Protein 6AUF (pdb70)

Solvent-accessible surface area: 11649 Å² total; per-residue (Å²): 195,83,42,6,13,98,40,7,177,75,36,81,38,177,126,0,34,47,71,85,6,35,26,22,93,4,27,17,41,0,49,0,0,2,4,0,2,0,0,1,1,2,0,14,28,149,77,6,12,0,6,0,0,1,1,11,55,97,0,5,82,42,2,33,37,7,8,141,141,44,71,47,72,4,56,56,8,112,40,0,0,7,1,2,1,6,30,11,1,0,0,1,2,11,89,2,45,144,54,11,60,4,97,1,0,3,2,54,42,2,69,118,3,2,52,59,2,148,12,27,105,98,3,1,12,34,79,110,41,105,37,21,59,72,15,133,4,49,88,74,0,91,49,46,34,43,1,81,23,49,220,14,50,0,40,0,81,19,0,0,1,10,0,17,1,0,3,0,2,10,6,106,2,43,53,170,80,180,53,54,82,49,0,0,0,0,0,10,2,66,2,65,21,16,149,130,28,73,1,55,90,79,100,121,12,30,60,75,0,130,43,0,20,56,58,0,35,137,13,65,10,34,0,7,1,0,0,44,2,55,55,10,72,1,19,38,22,36,30,74,148,22,100,37,56,71,67,122,13,2,31,58,31,6,142,63,13,19,50,110,1,58,129,43,34,64,107,4,65,71,116,86,150

Foldseek 3Di:
DQFQDVQLPPPQDPNWQQAATAKFDQFAQWIFQGTSHFTKIWGDDPLAIEIEWCAAQVNLVRSCVNQVVVVHHLLRHAEYEYQAQARRTHQNVPVNCVSHVHAYEFEPQHQVCQQVQQADPQFQAPPVGHGHDHDHHPHYDHAQDWDDRPPWTKTKHQQDQRGRRGIKIWGWHAHPVRDIAIEIAHEDRAHDHDPPGDVVVPVVSVVSNVVNLVVQQPGRHQAYAYRGRVLQPNRCCSVVNDPRGDRRRSNVSSVVNVVNVVVRNVVVVVVPD

Radius of gyration: 17.63 Å; Cα contacts (8 Å, |Δi|>4): 648; chains: 1; bounding box: 37×54×48 Å

Sequence (273 aa):
PTTLATACKGLDGREGWSHPAPPAHIYGNTWYVGTCGIASILVTSDDGHVLIDSGPADAAPLVLANIRKLGFDPADVRWILTSHEHHDHAGSIAEELQKATGAQIAAVASARQVLESGKPSADDPQSGLIEGFPPVHVARVLVDGDSVTLGRLALTVRETPAHSPGSASWTWQACDEAFTCRMIAYADSATTISADDYRFSDHPDRIARIRTGLSRIAQLPCDILVTPHPSASNLFDRLSGKAPLVNAQACAAYSQAAGSYFAKRLAEEAGEAA

B-factor: mean 73.11, std 19.94, range [34.42, 177.44]

Secondary structure (DSSP, 8-state):
---HHHHTTT-SSHHHHTS----EEEETTEEE-S-SSS--EEE--TT-EEEE---STT-HHHHHHHHHTTT--GGGEEEEE-S-SSHHHHTTHHHHHHTTT-EEEEEHHHHHHHHHSSPPTT-TTTTTS--------SEEE-TT-EEEETTEEEEEEE-TTSSTT-EEEEEEEE-TT--EEEEEE---------TT--GGG-HHHHHHHHHHHHHHHHS--SEEE-SSGGGGTHHHHHTTSS-S--TTHHHHHHHHHHHHHHHHHHHHHTT--

Structure (mmCIF, N/CA/C/O backbone):
data_6AUF
#
_entry.id   6AUF
#
_cell.length_a   67.961
_cell.length_b   67.961
_cell.length_c   216.670
_cell.angle_alpha   90.00
_cell.angle_beta   90.00
_cell.angle_gamma   90.00
#
_symmetry.space_group_name_H-M   'P 41 21 2'
#
loop_
_entity.id
_entity.type
_entity.pdbx_description
1 polymer 'Beta-lactamase-like protein'
2 non-polymer 'ZINC ION'
3 non-polymer 'CITRIC ACID'
4 water water
#
loop_
_atom_site.group_PDB
_atom_site.id
_atom_site.type_symbol
_atom_site.label_atom_id
_atom_site.label_alt_id
_atom_site.label_comp_id
_atom_site.label_asym_id
_atom_site.label_entity_id
_atom_site.label_seq_id
_atom_site.pdbx_PDB_ins_code
_atom_site.Cartn_x
_atom_site.Cartn_y
_atom_site.Cartn_z
_atom_site.occupancy
_atom_site.B_iso_or_equiv
_atom_site.auth_seq_id
_atom_site.auth_comp_id
_atom_site.auth_asym_id
_atom_site.auth_atom_id
_atom_site.pdbx_PDB_model_num
ATOM 1 N N . PRO A 1 24 ? 19.472 17.012 45.943 1.00 166.97 33 PRO B N 1
ATOM 2 C CA . PRO A 1 24 ? 18.418 18.029 46.001 1.00 167.48 33 PRO B CA 1
ATOM 3 C C . PRO A 1 24 ? 18.943 19.420 45.655 1.00 162.16 33 PRO B C 1
ATOM 4 O O . PRO A 1 24 ? 18.817 20.341 46.461 1.00 172.12 33 PRO B O 1
ATOM 8 N N . THR A 1 25 ? 19.519 19.570 44.470 1.00 145.41 34 THR B N 1
ATOM 9 C CA . THR A 1 25 ? 20.213 20.801 44.112 1.00 137.15 34 THR B CA 1
ATOM 10 C C . THR A 1 25 ? 19.673 21.469 42.856 1.00 126.26 34 THR B C 1
ATOM 11 O O . THR A 1 25 ? 19.632 22.700 42.797 1.00 134.86 34 THR B O 1
ATOM 15 N N . THR A 1 26 ? 19.274 20.698 41.844 1.00 100.63 35 THR B N 1
ATOM 16 C CA . THR A 1 26 ? 18.619 21.228 40.649 1.00 102.82 35 THR B CA 1
ATOM 17 C C . THR A 1 26 ? 19.587 21.922 39.698 1.00 101.39 35 THR B C 1
ATOM 18 O O . THR A 1 26 ? 20.397 22.763 40.103 1.00 100.94 35 THR B O 1
ATOM 22 N N . LEU A 1 27 ? 19.506 21.568 38.419 1.00 102.17 36 LEU B N 1
ATOM 23 C CA . LEU A 1 27 ? 20.223 22.327 37.405 1.00 97.52 36 LEU B CA 1
ATOM 24 C C . LEU A 1 27 ? 19.687 23.750 37.320 1.00 91.50 36 LEU B C 1
ATOM 25 O O . LEU A 1 27 ? 20.462 24.709 37.249 1.00 87.05 36 LEU B O 1
ATOM 30 N N . ALA A 1 28 ? 18.361 23.902 37.366 1.00 87.50 37 ALA B N 1
ATOM 31 C CA . ALA A 1 28 ? 17.729 25.201 37.168 1.00 88.25 37 ALA B CA 1
ATOM 32 C C . ALA A 1 28 ? 18.242 26.233 38.164 1.00 99.20 37 ALA B C 1
ATOM 33 O O . ALA A 1 28 ? 18.822 27.254 37.779 1.00 102.41 37 ALA B O 1
ATOM 35 N N . THR A 1 29 ? 18.016 26.003 39.458 1.00 100.39 38 THR B N 1
ATOM 36 C CA . THR A 1 29 ? 18.499 26.968 40.435 1.00 97.83 38 THR B CA 1
ATOM 37 C C . THR A 1 29 ? 20.024 26.986 40.494 1.00 90.76 38 THR B C 1
ATOM 38 O O . THR A 1 29 ? 20.621 28.056 40.650 1.00 90.70 38 THR B O 1
ATOM 42 N N . ALA A 1 30 ? 20.679 25.839 40.331 1.00 89.69 39 ALA B N 1
ATOM 43 C CA . ALA A 1 30 ? 22.136 25.852 40.372 1.00 89.00 39 ALA B CA 1
ATOM 44 C C . ALA A 1 30 ? 22.747 26.755 39.296 1.00 96.28 39 ALA B C 1
ATOM 45 O O . ALA A 1 30 ? 23.879 27.226 39.462 1.00 96.36 39 ALA B O 1
ATOM 47 N N . CYS A 1 31 ? 22.025 27.031 38.207 1.00 86.33 40 CYS B N 1
ATOM 48 C CA . CYS A 1 31 ? 22.555 27.837 37.107 1.00 97.06 40 CYS B CA 1
ATOM 49 C C . CYS A 1 31 ? 21.755 29.117 36.866 1.00 101.13 40 CYS B C 1
ATOM 50 O O . CYS A 1 31 ? 21.836 29.686 35.771 1.00 85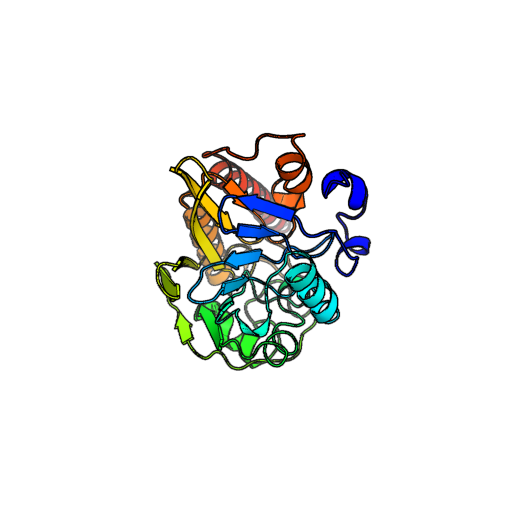.62 40 CYS B O 1
ATOM 53 N N . LYS A 1 32 ? 20.981 29.581 37.851 1.00 100.46 41 LYS B N 1
ATOM 54 C CA . LYS A 1 32 ? 20.154 30.765 37.646 1.00 97.04 41 LYS B CA 1
ATOM 55 C C . LYS A 1 32 ? 21.013 31.926 37.168 1.00 93.31 41 LYS B C 1
ATOM 56 O O . LYS A 1 32 ? 22.085 32.187 37.724 1.00 89.61 41 LYS B O 1
ATOM 62 N N . GLY A 1 33 ? 20.548 32.609 36.120 1.00 89.47 42 GLY B N 1
ATOM 63 C CA . GLY A 1 33 ? 21.210 33.786 35.594 1.00 90.05 42 GLY B CA 1
ATOM 64 C C . GLY A 1 33 ? 22.457 33.540 34.769 1.00 93.65 42 GLY B C 1
ATOM 65 O O . GLY A 1 33 ? 23.074 34.512 34.309 1.00 89.41 42 GLY B O 1
ATOM 66 N N . LEU A 1 34 ? 22.844 32.282 34.551 1.00 86.85 43 LEU B N 1
ATOM 67 C CA . LEU A 1 34 ? 24.079 31.944 33.858 1.00 85.76 43 LEU B CA 1
ATOM 68 C C . LEU A 1 34 ? 23.816 31.395 32.452 1.00 93.17 43 LEU B C 1
ATOM 69 O O . LEU A 1 34 ? 24.549 30.528 31.962 1.00 90.90 43 LEU B O 1
ATOM 74 N N . ASP A 1 35 ? 22.768 31.899 31.788 1.00 95.19 44 ASP B N 1
ATOM 75 C CA . ASP A 1 35 ? 22.459 31.453 30.430 1.00 88.88 44 ASP B CA 1
ATOM 76 C C . ASP A 1 35 ? 23.436 32.017 29.416 1.00 85.95 44 ASP B C 1
ATOM 77 O O . ASP A 1 35 ? 23.643 31.417 28.357 1.00 85.41 44 ASP B O 1
ATOM 82 N N . GLY A 1 36 ? 24.012 33.179 29.706 1.00 93.54 45 GLY B N 1
ATOM 83 C CA . GLY A 1 36 ? 24.890 33.858 28.774 1.00 92.53 45 GLY B CA 1
ATOM 84 C C . GLY A 1 36 ? 26.317 33.371 28.866 1.00 92.16 45 GLY B C 1
ATOM 85 O O . GLY A 1 36 ? 26.593 32.231 29.258 1.00 87.65 45 GLY B O 1
ATOM 86 N N . ARG A 1 37 ? 27.244 34.260 28.515 1.00 72.70 46 ARG B N 1
ATOM 87 C CA . ARG A 1 37 ? 28.649 33.882 28.467 1.00 80.20 46 ARG B CA 1
ATOM 88 C C . ARG A 1 37 ? 29.153 33.427 29.830 1.00 83.67 46 ARG B C 1
ATOM 89 O O . ARG A 1 37 ? 29.945 32.478 29.913 1.00 75.28 46 ARG B O 1
ATOM 97 N N . GLU A 1 38 ? 28.713 34.096 30.912 1.00 86.81 47 GLU B N 1
ATOM 98 C CA . GLU A 1 38 ? 29.225 33.777 32.246 1.00 78.34 47 GLU B CA 1
ATOM 99 C C . GLU A 1 38 ? 29.132 32.288 32.531 1.00 76.90 47 GLU B C 1
ATOM 100 O O . GLU A 1 38 ? 29.963 31.741 33.261 1.00 89.54 47 GLU B O 1
ATOM 106 N N . GLY A 1 39 ? 28.148 31.614 31.945 1.00 70.34 48 GLY B N 1
ATOM 107 C CA . GLY A 1 39 ? 27.902 30.220 32.239 1.00 70.66 48 GLY B CA 1
ATOM 108 C C . GLY A 1 39 ? 28.677 29.208 31.423 1.00 75.54 48 GLY B C 1
ATOM 109 O O . GLY A 1 39 ? 28.810 28.059 31.859 1.00 74.52 48 GLY B O 1
ATOM 110 N N . TRP A 1 40 ? 29.196 29.607 30.254 1.00 75.53 49 TRP B N 1
ATOM 111 C CA . TRP A 1 40 ? 29.703 28.624 29.294 1.00 73.13 49 TRP B CA 1
ATOM 112 C C . TRP A 1 40 ? 30.765 27.728 29.911 1.00 78.61 49 TRP B C 1
ATOM 113 O O . TRP A 1 40 ? 30.728 26.506 29.738 1.00 83.68 49 TRP B O 1
ATOM 124 N N . SER A 1 41 ? 31.731 28.311 30.624 1.00 73.14 50 SER B N 1
ATOM 125 C CA . SER A 1 41 ? 32.762 27.526 31.290 1.00 74.87 50 SER B CA 1
ATOM 126 C C . SER A 1 41 ? 32.492 27.382 32.781 1.00 85.43 50 SER B C 1
ATOM 127 O O . SER A 1 41 ? 33.405 27.060 33.554 1.00 83.42 50 SER B O 1
ATOM 130 N N . HIS A 1 42 ? 31.260 27.610 33.191 1.00 88.62 51 HIS B N 1
ATOM 131 C CA . HIS A 1 42 ? 30.872 27.633 34.589 1.00 81.59 51 HIS B CA 1
ATOM 132 C C . HIS A 1 42 ? 30.290 26.289 34.988 1.00 84.78 51 HIS B C 1
ATOM 133 O O . HIS A 1 42 ? 29.368 25.796 34.320 1.00 90.43 51 HIS B O 1
ATOM 140 N N . PRO A 1 43 ? 30.791 25.666 36.049 1.00 85.08 52 PRO B N 1
ATOM 141 C CA . PRO A 1 43 ? 30.406 24.280 36.332 1.00 83.46 52 PRO B CA 1
ATOM 142 C C . PRO A 1 43 ? 28.965 24.176 36.800 1.00 82.96 52 PRO B C 1
ATOM 143 O O . PRO A 1 43 ? 28.477 25.001 37.570 1.00 100.77 52 PRO B O 1
ATOM 147 N N . ALA A 1 44 ? 28.287 23.151 36.314 1.00 83.56 53 ALA B N 1
ATOM 148 C CA . ALA A 1 44 ? 26.924 22.794 36.644 1.00 81.37 53 ALA B CA 1
ATOM 149 C C . ALA A 1 44 ? 26.895 21.365 37.167 1.00 84.13 53 ALA B C 1
ATOM 150 O O . ALA A 1 44 ? 27.708 20.532 36.755 1.00 88.47 53 ALA B O 1
ATOM 152 N N . PRO A 1 45 ? 25.987 21.047 38.077 1.00 83.21 54 PRO B N 1
ATOM 153 C CA . PRO A 1 45 ? 25.887 19.677 38.544 1.00 83.41 54 PRO B CA 1
ATOM 154 C C . PRO A 1 45 ? 25.373 18.805 37.418 1.00 81.18 54 PRO B C 1
ATOM 155 O O . PRO A 1 45 ? 24.499 19.240 36.653 1.00 75.01 54 PRO B O 1
ATOM 159 N N . PRO A 1 46 ? 25.892 17.589 37.267 1.00 84.89 55 PRO B N 1
ATOM 160 C CA . PRO A 1 46 ? 25.343 16.690 36.248 1.00 82.17 55 PRO B CA 1
ATOM 161 C C . PRO A 1 46 ? 23.875 16.424 36.541 1.00 79.87 55 PRO B C 1
ATOM 162 O O . PRO A 1 46 ? 23.389 16.627 37.655 1.00 85.28 55 PRO B O 1
ATOM 166 N N . ALA A 1 47 ? 23.153 15.985 35.520 1.00 78.71 56 ALA B N 1
ATOM 167 C CA . ALA A 1 47 ? 21.753 15.664 35.731 1.00 80.15 56 ALA B CA 1
ATOM 168 C C . ALA A 1 47 ? 21.353 14.511 34.828 1.00 84.63 56 ALA B C 1
ATOM 169 O O . ALA A 1 47 ? 22.055 14.151 33.883 1.00 90.35 56 ALA B O 1
ATOM 171 N N . HIS A 1 48 ? 20.207 13.938 35.150 1.00 86.42 57 HIS B N 1
ATOM 172 C CA . HIS A 1 48 ? 19.633 12.820 34.426 1.00 81.39 57 HIS B CA 1
ATOM 173 C C . HIS A 1 48 ? 18.602 13.369 33.449 1.00 82.36 57 HIS B C 1
ATOM 174 O O . HIS A 1 48 ? 17.680 14.085 33.854 1.00 87.48 57 HIS B O 1
ATOM 181 N N . ILE A 1 49 ? 18.756 13.052 32.167 1.00 73.84 58 ILE B N 1
ATOM 182 C CA . ILE A 1 49 ? 17.773 13.536 31.208 1.00 67.40 58 ILE B CA 1
ATOM 183 C C . ILE A 1 49 ? 16.664 12.504 31.079 1.00 73.28 58 ILE B C 1
ATOM 184 O O . ILE A 1 49 ? 15.498 12.797 31.358 1.00 77.98 58 ILE B O 1
ATOM 189 N N . TYR A 1 50 ? 17.016 11.293 30.661 1.00 73.44 59 TYR B N 1
ATOM 190 C CA . TYR A 1 50 ? 16.022 10.246 30.478 1.00 69.97 59 TYR B CA 1
ATOM 191 C C . TYR A 1 50 ? 16.745 8.956 30.132 1.00 74.01 59 TYR B C 1
ATOM 192 O O . TYR A 1 50 ? 17.724 8.975 29.379 1.00 74.70 59 TYR B O 1
ATOM 201 N N . GLY A 1 51 ? 16.270 7.847 30.699 1.00 78.03 60 GLY B N 1
ATOM 202 C CA . GLY A 1 51 ? 16.902 6.560 30.489 1.00 68.58 60 GLY B CA 1
ATOM 203 C C . GLY A 1 51 ? 18.412 6.631 30.583 1.00 69.20 60 GLY B C 1
ATOM 204 O O . GLY A 1 51 ? 18.965 7.054 31.604 1.00 76.41 60 GLY B O 1
ATOM 205 N N . ASN A 1 52 ? 19.088 6.244 29.503 1.00 67.48 61 ASN B N 1
ATOM 206 C CA . ASN A 1 52 ? 20.543 6.158 29.434 1.00 72.47 61 ASN B CA 1
ATOM 207 C C . ASN A 1 52 ? 21.205 7.484 29.072 1.00 74.09 61 ASN B C 1
ATOM 208 O O . ASN A 1 52 ? 22.394 7.489 28.710 1.00 75.84 61 ASN B O 1
ATOM 213 N N . THR A 1 53 ? 20.481 8.600 29.166 1.00 67.38 62 THR B N 1
ATOM 214 C CA . THR A 1 53 ? 20.959 9.884 28.675 1.00 64.70 62 THR B CA 1
ATOM 215 C C . THR A 1 53 ? 21.088 10.880 29.817 1.00 70.96 62 THR B C 1
ATOM 216 O O . THR A 1 53 ? 20.163 11.037 30.621 1.00 70.27 62 THR B O 1
ATOM 220 N N . TRP A 1 54 ? 22.211 11.598 29.833 1.00 76.18 63 TRP B N 1
ATOM 221 C CA . TRP A 1 54 ? 22.626 12.420 30.954 1.00 71.96 63 TRP B CA 1
ATOM 222 C C . TRP A 1 54 ? 23.124 13.777 30.475 1.00 78.61 63 TRP B C 1
ATOM 223 O O . TRP A 1 54 ? 23.839 13.867 29.470 1.00 80.64 63 TRP B O 1
ATOM 234 N N . TYR A 1 55 ? 22.754 14.831 31.202 1.00 75.80 64 TYR B N 1
ATOM 235 C CA . TYR A 1 55 ? 23.387 16.130 31.015 1.00 71.34 64 TYR B CA 1
ATOM 236 C C . TYR A 1 55 ? 24.664 16.175 31.840 1.00 77.93 64 TYR B C 1
ATOM 237 O O . TYR A 1 55 ? 24.643 15.892 33.040 1.00 85.83 64 TYR B O 1
ATOM 246 N N . VAL A 1 56 ? 25.775 16.520 31.198 1.00 75.80 65 VAL B N 1
ATOM 247 C CA . VAL A 1 56 ? 27.077 16.502 31.850 1.00 72.87 65 VAL B CA 1
ATOM 248 C C . VAL A 1 56 ? 27.854 17.742 31.445 1.00 73.25 65 VAL B C 1
ATOM 249 O O . VAL A 1 56 ? 29.068 17.824 31.660 1.00 75.71 65 VAL B O 1
ATOM 253 N N . GLY A 1 57 ? 27.161 18.706 30.845 1.00 74.53 66 GLY B N 1
ATOM 254 C CA . GLY A 1 57 ? 27.780 19.935 30.401 1.00 69.48 66 GLY B CA 1
ATOM 255 C C . GLY A 1 57 ? 27.873 20.954 31.517 1.00 74.16 66 GLY B C 1
ATOM 256 O O . GLY A 1 57 ? 27.749 20.637 32.704 1.00 88.16 66 GLY B O 1
ATOM 257 N N . THR A 1 58 ? 28.101 22.206 31.117 1.00 67.65 67 THR B N 1
ATOM 258 C CA . THR A 1 58 ? 28.179 23.339 32.021 1.00 73.48 67 THR B CA 1
ATOM 259 C C . THR A 1 58 ? 26.833 24.046 32.090 1.00 74.39 67 THR B C 1
ATOM 260 O O . THR A 1 58 ? 25.850 23.637 31.462 1.00 63.73 67 THR B O 1
ATOM 264 N N . CYS A 1 59 ? 26.805 25.139 32.866 1.00 73.27 68 CYS B N 1
ATOM 265 C CA . CYS A 1 59 ? 25.611 25.968 32.994 1.00 73.44 68 CYS B CA 1
ATOM 266 C C . CYS A 1 59 ? 25.214 26.635 31.680 1.00 76.10 68 CYS B C 1
ATOM 267 O O . CYS A 1 59 ? 24.034 26.957 31.495 1.00 71.86 68 CYS B O 1
ATOM 270 N N . GLY A 1 60 ? 26.165 26.848 30.771 1.00 68.53 69 GLY B N 1
ATOM 271 C CA . GLY A 1 60 ? 25.887 27.560 29.544 1.00 68.83 69 GLY B CA 1
ATOM 272 C C . GLY A 1 60 ? 25.898 26.696 28.293 1.00 68.15 69 GLY B C 1
ATOM 273 O O . GLY A 1 60 ? 25.166 26.977 27.338 1.00 66.22 69 GLY B O 1
ATOM 274 N N . ILE A 1 61 ? 26.715 25.645 28.278 1.00 61.94 70 ILE B N 1
ATOM 275 C CA . ILE A 1 61 ? 26.889 24.801 27.103 1.00 63.95 70 ILE B CA 1
ATOM 276 C C . ILE A 1 61 ? 26.570 23.363 27.480 1.00 67.12 70 ILE B C 1
ATOM 277 O O . ILE A 1 61 ? 27.071 22.856 28.489 1.00 70.56 70 ILE B O 1
ATOM 282 N N . ALA A 1 62 ? 25.762 22.701 26.661 1.00 64.77 71 ALA B N 1
ATOM 283 C CA . ALA A 1 62 ? 25.409 21.319 26.938 1.00 60.40 71 ALA B CA 1
ATOM 284 C C . ALA A 1 62 ? 26.541 20.376 26.555 1.00 59.55 71 ALA B C 1
ATOM 285 O O . ALA A 1 62 ? 27.423 20.694 25.755 1.00 63.79 71 ALA B O 1
ATOM 287 N N . SER A 1 63 ? 26.502 19.199 27.164 1.00 65.06 72 SER B N 1
ATOM 288 C CA . SER A 1 63 ? 27.354 18.075 26.805 1.00 62.71 72 SER B CA 1
ATOM 289 C C . SER A 1 63 ? 26.567 16.838 27.200 1.00 64.35 72 SER B C 1
ATOM 290 O O . SER A 1 63 ? 26.150 16.731 28.359 1.00 61.96 72 SER B O 1
ATOM 293 N N . ILE A 1 64 ? 26.323 15.936 26.245 1.00 61.04 73 ILE B N 1
ATOM 294 C CA . ILE A 1 64 ? 25.374 14.840 26.423 1.00 59.98 73 ILE B CA 1
ATOM 295 C C . ILE A 1 64 ? 26.119 13.518 26.514 1.00 71.66 73 ILE B C 1
ATOM 296 O O . ILE A 1 64 ? 26.958 13.209 25.661 1.00 79.37 73 ILE B O 1
ATOM 301 N N . LEU A 1 65 ? 25.800 12.734 27.539 1.00 73.56 74 LEU B N 1
ATOM 302 C CA . LEU A 1 65 ? 26.381 11.415 27.740 1.00 74.62 74 LEU B CA 1
ATOM 303 C C . LEU A 1 65 ? 25.291 10.369 27.578 1.00 71.90 74 LEU B C 1
ATOM 304 O O . LEU A 1 65 ? 24.205 10.498 28.153 1.00 69.50 74 LEU B O 1
ATOM 309 N N . VAL A 1 66 ? 25.582 9.338 26.796 1.00 70.21 75 VAL B N 1
ATOM 310 C CA . VAL A 1 66 ? 24.612 8.307 26.464 1.00 67.22 75 VAL B CA 1
ATOM 311 C C . VAL A 1 66 ? 25.260 6.971 26.777 1.00 76.27 75 VAL B C 1
ATOM 312 O O . VAL A 1 66 ? 26.282 6.619 26.177 1.00 77.37 75 VAL B O 1
ATOM 316 N N . THR A 1 67 ? 24.687 6.244 27.730 1.00 84.31 76 THR B N 1
ATOM 317 C CA . THR A 1 67 ? 25.382 5.151 28.391 1.00 85.51 76 THR B CA 1
ATOM 318 C C . THR A 1 67 ? 24.844 3.783 27.978 1.00 83.39 76 THR B C 1
ATOM 319 O O . THR A 1 67 ? 23.648 3.599 27.727 1.00 79.72 76 THR B O 1
ATOM 323 N N . SER A 1 68 ? 25.763 2.824 27.907 1.00 76.55 77 SER B N 1
ATOM 324 C CA . SER A 1 68 ? 25.436 1.423 27.730 1.00 84.88 77 SER B CA 1
ATOM 325 C C . SER A 1 68 ? 26.479 0.616 28.483 1.00 90.13 77 SER B C 1
ATOM 326 O O . SER A 1 68 ? 27.536 1.131 28.853 1.00 94.66 77 SER B O 1
ATOM 329 N N . ASP A 1 69 ? 26.181 -0.663 28.703 1.00 90.06 78 ASP B N 1
ATOM 330 C CA . ASP A 1 69 ? 27.220 -1.548 29.215 1.00 101.58 78 ASP B CA 1
ATOM 331 C C . ASP A 1 69 ? 28.351 -1.692 28.211 1.00 108.99 78 ASP B C 1
ATOM 332 O O . ASP A 1 69 ? 29.509 -1.875 28.598 1.00 110.63 78 ASP B O 1
ATOM 337 N N . ASP A 1 70 ? 28.032 -1.592 26.919 1.00 113.96 79 ASP B N 1
ATOM 338 C CA . ASP A 1 70 ? 28.974 -1.740 25.816 1.00 111.48 79 ASP B CA 1
ATOM 339 C C . ASP A 1 70 ? 29.874 -0.529 25.636 1.00 106.81 79 ASP B C 1
ATOM 340 O O . ASP A 1 70 ? 30.685 -0.512 24.703 1.00 107.47 79 ASP B O 1
ATOM 345 N N . GLY A 1 71 ? 29.769 0.463 26.505 1.00 99.29 80 GLY B N 1
ATOM 346 C CA . GLY A 1 71 ? 30.434 1.735 26.326 1.00 88.49 80 GLY B CA 1
ATOM 347 C C . GLY A 1 71 ? 29.429 2.855 26.142 1.00 84.92 80 GLY B C 1
ATOM 348 O O . GLY A 1 71 ? 28.230 2.638 25.965 1.00 93.16 80 GLY B O 1
ATOM 349 N N . HIS A 1 72 ? 29.944 4.079 26.186 1.00 77.50 81 HIS B N 1
ATOM 350 C CA . HIS A 1 72 ? 29.098 5.257 26.098 1.00 77.68 81 HIS B CA 1
ATOM 351 C C . HIS A 1 72 ? 29.424 6.091 24.862 1.00 76.24 81 HIS B C 1
ATOM 352 O O . HIS A 1 72 ? 30.449 5.909 24.196 1.00 72.57 81 HIS B O 1
ATOM 359 N N . VAL A 1 73 ? 28.517 7.019 24.569 1.00 75.65 82 VAL B N 1
ATOM 360 C CA . VAL A 1 73 ? 28.715 8.053 23.564 1.00 71.74 82 VAL B CA 1
ATOM 361 C C . VAL A 1 73 ? 28.564 9.407 24.245 1.00 72.77 82 VAL B C 1
ATOM 362 O O . VAL A 1 73 ? 27.786 9.572 25.190 1.00 76.18 82 VAL B O 1
ATOM 366 N N . LEU A 1 74 ? 29.344 10.375 23.776 1.00 69.37 83 LEU B N 1
ATOM 367 C CA . LEU A 1 74 ? 29.380 11.709 24.357 1.00 68.77 83 LEU B CA 1
ATOM 368 C C . LEU A 1 74 ? 29.317 12.721 23.222 1.00 69.23 83 LEU B C 1
ATOM 369 O O . LEU A 1 74 ? 30.060 12.597 22.244 1.00 67.12 83 LEU B O 1
ATOM 374 N N . ILE A 1 75 ? 28.422 13.703 23.340 1.00 60.98 84 ILE B N 1
ATOM 375 C CA . ILE A 1 75 ? 28.218 14.714 22.307 1.00 56.13 84 ILE B CA 1
ATOM 376 C C . ILE A 1 75 ? 28.617 16.073 22.870 1.00 61.95 84 ILE B C 1
ATOM 377 O O . ILE A 1 75 ? 28.034 16.543 23.856 1.00 54.61 84 ILE B O 1
ATOM 382 N N . ASP A 1 76 ? 29.605 16.703 22.234 1.00 66.92 85 ASP B N 1
ATOM 383 C CA . ASP A 1 76 ? 30.054 18.051 22.557 1.00 63.45 85 ASP B CA 1
ATOM 384 C C . ASP A 1 76 ? 30.946 18.084 23.787 1.00 71.97 85 ASP B C 1
ATOM 385 O O . ASP A 1 76 ? 30.755 17.327 24.745 1.00 67.38 85 ASP B O 1
ATOM 390 N N . SER A 1 77 ? 31.931 18.975 23.748 1.00 74.33 86 SER B N 1
ATOM 391 C CA . SER A 1 77 ? 32.888 19.135 24.820 1.00 63.90 86 SER B CA 1
ATOM 392 C C . SER A 1 77 ? 32.650 20.378 25.659 1.00 68.37 86 SER B C 1
ATOM 393 O O . SER A 1 77 ? 33.175 20.462 26.774 1.00 76.25 86 SER B O 1
ATOM 396 N N . GLY A 1 78 ? 31.880 21.337 25.162 1.00 63.92 87 GLY B N 1
ATOM 397 C CA . GLY A 1 78 ? 31.860 22.654 25.746 1.00 61.83 87 GLY B CA 1
ATOM 398 C C . GLY A 1 78 ? 33.078 23.432 25.291 1.00 68.94 87 GLY B C 1
ATOM 399 O O . GLY A 1 78 ? 33.873 22.960 24.470 1.00 74.27 87 GLY B O 1
ATOM 400 N N . PRO A 1 79 ? 33.254 24.639 25.826 1.00 72.02 88 PRO B N 1
ATOM 401 C CA . PRO A 1 79 ? 34.352 25.507 25.373 1.00 73.46 88 PRO B CA 1
ATOM 402 C C . PRO A 1 79 ? 35.721 24.856 25.524 1.00 77.23 88 PRO B C 1
ATOM 403 O O . PRO A 1 79 ? 35.887 23.768 26.084 1.00 79.52 88 PRO B O 1
ATOM 407 N N . ALA A 1 80 ? 36.731 25.568 25.022 1.00 80.16 89 ALA B N 1
ATOM 408 C CA . ALA A 1 80 ? 38.063 24.981 24.912 1.00 84.11 89 ALA B CA 1
ATOM 409 C C . ALA A 1 80 ? 38.650 24.620 26.268 1.00 85.55 89 ALA B C 1
ATOM 410 O O . ALA A 1 80 ? 39.489 23.718 26.351 1.00 99.55 89 ALA B O 1
ATOM 412 N N . ASP A 1 81 ? 38.239 25.299 27.337 1.00 76.51 90 ASP B N 1
ATOM 413 C CA . ASP A 1 81 ? 38.813 25.048 28.657 1.00 86.20 90 ASP B CA 1
ATOM 414 C C . ASP A 1 81 ? 37.953 24.138 29.518 1.00 86.20 90 ASP B C 1
ATOM 415 O O . ASP A 1 81 ? 38.250 23.969 30.703 1.00 91.42 90 ASP B O 1
ATOM 420 N N . ALA A 1 82 ? 36.903 23.546 28.960 1.00 85.05 91 ALA B N 1
ATOM 421 C CA . ALA A 1 82 ? 35.871 22.913 29.767 1.00 85.06 91 ALA B CA 1
ATOM 422 C C . ALA A 1 82 ? 36.032 21.404 29.902 1.00 86.79 91 ALA B C 1
ATOM 423 O O . ALA A 1 82 ? 35.210 20.771 30.571 1.00 91.58 91 ALA B O 1
ATOM 425 N N . ALA A 1 83 ? 37.066 20.813 29.305 1.00 80.67 92 ALA B N 1
ATOM 426 C CA . ALA A 1 83 ? 37.245 19.366 29.355 1.00 87.20 92 ALA B CA 1
ATOM 427 C C . ALA A 1 83 ? 37.117 18.817 30.782 1.00 97.04 92 ALA B C 1
ATOM 428 O O . ALA A 1 83 ? 36.269 17.947 31.040 1.00 92.86 92 ALA B O 1
ATOM 430 N N . PRO A 1 84 ? 37.927 19.291 31.738 1.00 96.05 93 PRO B N 1
ATOM 431 C CA . PRO A 1 84 ? 37.840 18.736 33.104 1.00 98.39 93 PRO B CA 1
ATOM 432 C C . PRO A 1 84 ? 36.456 18.852 33.728 1.00 93.51 93 PRO B C 1
ATOM 433 O O . PRO A 1 84 ? 36.051 17.966 34.490 1.00 83.93 93 PRO B O 1
ATOM 437 N N . LEU A 1 85 ? 35.714 19.918 33.430 1.00 89.50 94 LEU B N 1
ATOM 438 C CA . LEU A 1 85 ? 34.381 20.061 34.002 1.00 84.55 94 LEU B CA 1
ATOM 439 C C . LEU A 1 85 ? 33.504 18.864 33.653 1.00 83.88 94 LEU B C 1
ATOM 440 O O . LEU A 1 85 ? 32.879 18.263 34.535 1.00 80.82 94 LEU B O 1
ATOM 445 N N . VAL A 1 86 ? 33.456 18.495 32.367 1.00 71.30 95 VAL B N 1
ATOM 446 C CA . VAL A 1 86 ? 32.592 17.400 31.944 1.00 74.23 95 VAL B CA 1
ATOM 447 C C . VAL A 1 86 ? 33.201 16.065 32.324 1.00 80.62 95 VAL B C 1
ATOM 448 O O . VAL A 1 86 ? 32.485 15.123 32.680 1.00 89.25 95 VAL B O 1
ATOM 452 N N . LEU A 1 87 ? 34.526 15.948 32.237 1.00 78.97 96 LEU B N 1
ATOM 453 C CA . LEU A 1 87 ? 35.173 14.748 32.752 1.00 88.73 96 LEU B CA 1
ATOM 454 C C . LEU A 1 87 ? 34.764 14.486 34.195 1.00 90.17 96 LEU B C 1
ATOM 455 O O . LEU A 1 87 ? 34.603 13.332 34.606 1.00 96.71 96 LEU B O 1
ATOM 460 N N . ALA A 1 88 ? 34.599 15.548 34.986 1.00 84.52 97 ALA B N 1
ATOM 461 C CA . ALA A 1 88 ? 34.185 15.356 36.371 1.00 89.92 97 ALA B CA 1
ATOM 462 C C . ALA A 1 88 ? 32.702 15.022 36.454 1.00 90.55 97 ALA B C 1
ATOM 463 O O . ALA A 1 88 ? 32.291 14.201 37.286 1.00 83.31 97 ALA B O 1
ATOM 465 N N . ASN A 1 89 ? 31.885 15.642 35.593 1.00 78.06 98 ASN B N 1
ATOM 466 C CA . ASN A 1 89 ? 30.457 15.352 35.617 1.00 81.02 98 ASN B CA 1
ATOM 467 C C . ASN A 1 89 ? 30.189 13.899 35.259 1.00 85.83 98 ASN B C 1
ATOM 468 O O . ASN A 1 89 ? 29.217 13.307 35.742 1.00 91.28 98 ASN B O 1
ATOM 473 N N . ILE A 1 90 ? 31.047 13.307 34.430 1.00 84.71 99 ILE B N 1
ATOM 474 C CA . ILE A 1 90 ? 30.940 11.883 34.132 1.00 85.05 99 ILE B CA 1
ATOM 475 C C . ILE A 1 90 ? 31.150 11.060 35.400 1.00 94.72 99 ILE B C 1
ATOM 476 O O . ILE A 1 90 ? 30.277 10.291 35.821 1.00 100.12 99 ILE B O 1
ATOM 481 N N . ARG A 1 91 ? 32.318 11.212 36.024 1.00 88.39 100 ARG B N 1
ATOM 482 C CA . ARG A 1 91 ? 32.630 10.428 37.208 1.00 94.95 100 ARG B CA 1
ATOM 483 C C . ARG A 1 91 ? 31.601 10.675 38.300 1.00 100.78 100 ARG B C 1
ATOM 484 O O . ARG A 1 91 ? 31.052 9.731 38.880 1.00 100.35 100 ARG B O 1
ATOM 492 N N . LYS A 1 92 ? 31.306 11.947 38.575 1.00 101.14 101 LYS B N 1
ATOM 493 C CA . LYS A 1 92 ? 30.316 12.281 39.587 1.00 102.98 101 LYS B CA 1
ATOM 494 C C . LYS A 1 92 ? 28.995 11.559 39.365 1.00 97.32 101 LYS B C 1
ATOM 495 O O . LYS A 1 92 ? 28.176 11.516 40.285 1.00 101.64 101 LYS B O 1
ATOM 501 N N . LEU A 1 93 ? 28.769 10.988 38.181 1.00 93.73 102 LEU B N 1
ATOM 502 C CA . LEU A 1 93 ? 27.593 10.174 37.908 1.00 89.85 102 LEU B CA 1
ATOM 503 C C . LEU A 1 93 ? 27.861 8.684 38.061 1.00 99.50 102 LEU B C 1
ATOM 504 O O . LEU A 1 93 ? 26.937 7.879 37.889 1.00 94.33 102 LEU B O 1
ATOM 509 N N . GLY A 1 94 ? 29.100 8.300 38.365 1.00 109.78 103 GLY B N 1
ATOM 510 C CA . GLY A 1 94 ? 29.457 6.904 38.503 1.00 109.33 103 GLY B CA 1
ATOM 511 C C . GLY A 1 94 ? 29.896 6.221 37.231 1.00 105.10 103 GLY B C 1
ATOM 512 O O . GLY A 1 94 ? 29.889 4.985 37.179 1.00 108.14 103 GLY B O 1
ATOM 513 N N . PHE A 1 95 ? 30.282 6.978 36.207 1.00 93.69 104 PHE B N 1
ATOM 514 C CA . PHE A 1 95 ? 30.703 6.421 34.931 1.00 95.75 104 PHE B CA 1
ATOM 515 C C . PHE A 1 95 ? 32.184 6.687 34.692 1.00 100.59 104 PHE B C 1
ATOM 516 O O . PHE A 1 95 ? 32.723 7.720 35.097 1.00 104.26 104 PHE B O 1
ATOM 524 N N . ASP A 1 96 ? 32.840 5.736 34.030 1.00 96.67 105 ASP B N 1
ATOM 525 C CA . ASP A 1 96 ? 34.262 5.848 33.745 1.00 97.04 105 ASP B CA 1
ATOM 526 C C . ASP A 1 96 ? 34.456 6.538 32.402 1.00 99.46 105 ASP B C 1
ATOM 527 O O . ASP A 1 96 ? 33.962 6.034 31.386 1.00 94.91 105 ASP B O 1
ATOM 532 N N . PRO A 1 97 ? 35.161 7.670 32.343 1.00 95.71 106 PRO B N 1
ATOM 533 C CA . PRO A 1 97 ? 35.394 8.313 31.040 1.00 87.82 106 PRO B CA 1
ATOM 534 C C . PRO A 1 97 ? 36.181 7.435 30.077 1.00 93.02 106 PRO B C 1
ATOM 535 O O . PRO A 1 97 ? 36.171 7.695 28.862 1.00 78.34 106 PRO B O 1
ATOM 539 N N . ALA A 1 98 ? 36.872 6.406 30.578 1.00 94.47 107 ALA B N 1
ATOM 540 C CA . ALA A 1 98 ? 37.519 5.458 29.683 1.00 94.23 107 ALA B CA 1
ATOM 541 C C . ALA A 1 98 ? 36.511 4.599 28.935 1.00 97.49 107 ALA B C 1
ATOM 542 O O . ALA A 1 98 ? 36.882 3.948 27.953 1.00 97.08 107 ALA B O 1
ATOM 544 N N . ASP A 1 99 ? 35.252 4.593 29.369 1.00 102.39 108 ASP B N 1
ATOM 545 C CA . ASP A 1 99 ? 34.209 3.777 28.768 1.00 98.41 108 ASP B CA 1
ATOM 546 C C . ASP A 1 99 ? 33.503 4.457 27.610 1.00 89.72 108 ASP B C 1
ATOM 547 O O . ASP A 1 99 ? 32.792 3.777 26.864 1.00 92.24 108 ASP B O 1
ATOM 552 N N . VAL A 1 100 ? 33.646 5.768 27.447 1.00 86.89 109 VAL B N 1
ATOM 553 C CA . VAL A 1 100 ? 33.015 6.442 26.315 1.00 89.90 109 VAL B CA 1
ATOM 554 C C . VAL A 1 100 ? 33.825 6.134 25.059 1.00 88.89 109 VAL B C 1
ATOM 555 O O . VAL A 1 100 ? 35.026 6.415 24.989 1.00 93.50 109 VAL B O 1
ATOM 559 N N . ARG A 1 101 ? 33.169 5.530 24.074 1.00 83.03 110 ARG B N 1
ATOM 560 C CA . ARG A 1 101 ? 33.852 5.053 22.884 1.00 87.55 110 ARG B CA 1
ATOM 561 C C . ARG A 1 101 ? 33.796 6.029 21.719 1.00 81.84 110 ARG B C 1
ATOM 562 O O . ARG A 1 101 ? 34.702 6.015 20.881 1.00 84.94 110 ARG B O 1
ATOM 570 N N . TRP A 1 102 ? 32.785 6.886 21.658 1.00 76.21 111 TRP B N 1
ATOM 571 C CA . TRP A 1 102 ? 32.639 7.852 20.576 1.00 73.61 111 TRP B CA 1
ATOM 572 C C . TRP A 1 102 ? 32.398 9.240 21.144 1.00 81.96 111 TRP B C 1
ATOM 573 O O . TRP A 1 102 ? 31.696 9.397 22.147 1.00 85.90 111 TRP B O 1
ATOM 584 N N . ILE A 1 103 ? 32.991 10.241 20.503 1.00 72.71 112 ILE B N 1
ATOM 585 C CA . ILE A 1 103 ? 32.682 11.638 20.772 1.00 70.78 112 ILE B CA 1
ATOM 586 C C . ILE A 1 103 ? 32.091 12.221 19.496 1.00 69.04 112 ILE B C 1
ATOM 587 O O . ILE A 1 103 ? 32.690 12.108 18.419 1.00 64.44 112 ILE B O 1
ATOM 592 N N . LEU A 1 104 ? 30.901 12.798 19.616 1.00 66.81 113 LEU B N 1
ATOM 593 C CA . LEU A 1 104 ? 30.184 13.421 18.517 1.00 61.18 113 LEU B CA 1
ATOM 594 C C . LEU A 1 104 ? 30.078 14.915 18.790 1.00 67.09 113 LEU B C 1
ATOM 595 O O . LEU A 1 104 ? 30.441 15.397 19.869 1.00 65.36 113 LEU B O 1
ATOM 600 N N . THR A 1 105 ? 29.576 15.649 17.796 1.00 62.95 114 THR B N 1
ATOM 601 C CA . THR A 1 105 ? 29.446 17.096 17.899 1.00 60.61 114 THR B CA 1
ATOM 602 C C . THR A 1 105 ? 28.115 17.547 17.325 1.00 52.01 114 THR B C 1
ATOM 603 O O . THR A 1 105 ? 27.565 16.923 16.416 1.00 50.73 114 THR B O 1
ATOM 607 N N . SER A 1 106 ? 27.597 18.636 17.888 1.00 52.16 115 SER B N 1
ATOM 608 C CA . SER A 1 106 ? 26.466 19.324 17.278 1.00 50.91 115 SER B CA 1
ATOM 609 C C . SER A 1 106 ? 26.954 20.146 16.084 1.00 51.56 115 SER B C 1
ATOM 610 O O . SER A 1 106 ? 26.596 19.866 14.936 1.00 47.74 115 SER B O 1
ATOM 613 N N . HIS A 1 107 ? 27.796 21.151 16.337 1.00 51.32 116 HIS B N 1
ATOM 614 C CA . HIS A 1 107 ? 28.345 21.951 15.251 1.00 53.32 116 HIS B CA 1
ATOM 615 C C . HIS A 1 107 ? 29.750 22.400 15.630 1.00 54.02 116 HIS B C 1
ATOM 616 O O . HIS A 1 107 ? 30.232 22.134 16.727 1.00 61.49 116 HIS B O 1
ATOM 623 N N . GLU A 1 108 ? 30.425 23.051 14.689 1.00 56.88 117 GLU B N 1
ATOM 624 C CA . GLU A 1 108 ? 31.885 23.101 14.662 1.00 54.63 117 GLU B CA 1
ATOM 625 C C . GLU A 1 108 ? 32.441 24.414 15.201 1.00 52.36 117 GLU B C 1
ATOM 626 O O . GLU A 1 108 ? 33.446 24.930 14.703 1.00 54.65 117 GLU B O 1
ATOM 632 N N . HIS A 1 109 ? 31.823 24.962 16.236 1.00 58.44 118 HIS B N 1
ATOM 633 C CA . HIS A 1 109 ? 32.299 26.177 16.879 1.00 57.23 118 HIS B CA 1
ATOM 634 C C . HIS A 1 109 ? 32.994 25.847 18.194 1.00 58.86 118 HIS B C 1
ATOM 635 O O . HIS A 1 109 ? 32.729 24.808 18.802 1.00 67.57 118 HIS B O 1
ATOM 642 N N . HIS A 1 110 ? 33.900 26.742 18.614 1.00 59.93 119 HIS B N 1
ATOM 643 C CA . HIS A 1 110 ? 34.767 26.478 19.768 1.00 67.14 119 HIS B CA 1
ATOM 644 C C . HIS A 1 110 ? 33.971 26.285 21.055 1.00 69.48 119 HIS B C 1
ATOM 645 O O . HIS A 1 110 ? 34.368 25.502 21.926 1.00 58.18 119 HIS B O 1
ATOM 652 N N . ASP A 1 111 ? 32.869 27.023 21.215 1.00 71.45 120 ASP B N 1
ATOM 653 C CA . ASP A 1 111 ? 32.098 26.939 22.450 1.00 72.57 120 ASP B CA 1
ATOM 654 C C . ASP A 1 111 ? 31.451 25.572 22.628 1.00 66.56 120 ASP B C 1
ATOM 655 O O . ASP A 1 111 ? 31.080 25.213 23.752 1.00 59.57 120 ASP B O 1
ATOM 660 N N . HIS A 1 112 ? 31.284 24.813 21.546 1.00 56.41 121 HIS B N 1
ATOM 661 C CA . HIS A 1 112 ? 30.677 23.495 21.642 1.00 65.17 121 HIS B CA 1
ATOM 662 C C . HIS A 1 112 ? 31.662 22.358 21.464 1.00 70.04 121 HIS B C 1
ATOM 663 O O . HIS A 1 112 ? 31.472 21.291 22.050 1.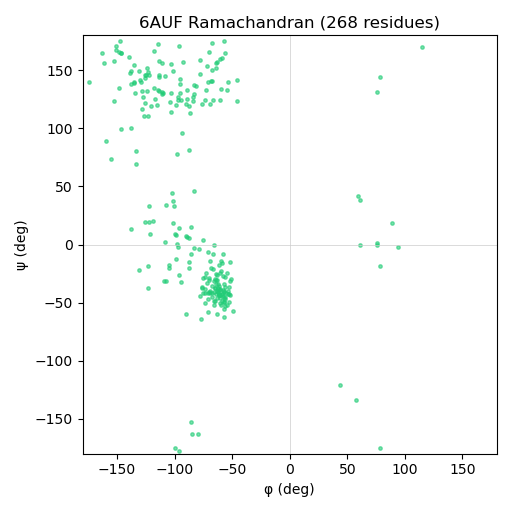00 73.26 121 HIS B O 1
ATOM 670 N N . ALA A 1 113 ? 32.703 22.564 20.665 1.00 68.19 122 ALA B N 1
ATOM 671 C CA . ALA A 1 113 ? 33.672 21.526 20.352 1.00 74.29 122 ALA B CA 1
ATOM 672 C C . ALA A 1 113 ? 35.076 21.947 20.752 1.00 69.79 122 ALA B C 1
ATOM 673 O O . ALA A 1 113 ? 36.043 21.251 20.420 1.00 76.21 122 ALA B O 1
ATOM 675 N N . GLY A 1 114 ? 35.204 23.060 21.476 1.00 68.55 123 GLY B N 1
ATOM 676 C CA . GLY A 1 114 ? 36.510 23.647 21.725 1.00 74.30 123 GLY B CA 1
ATOM 677 C C . GLY A 1 114 ? 37.516 22.718 22.383 1.00 76.52 123 GLY B C 1
ATOM 678 O O . GLY A 1 114 ? 38.727 22.884 22.200 1.00 82.52 123 GLY B O 1
ATOM 679 N N . SER A 1 115 ? 37.052 21.747 23.166 1.00 63.23 124 SER B N 1
ATOM 680 C CA . SER A 1 115 ? 37.974 20.805 23.787 1.00 70.17 124 SER B CA 1
ATOM 681 C C . SER A 1 115 ? 37.647 19.370 23.398 1.00 70.47 124 SER B C 1
ATOM 682 O O . SER A 1 115 ? 37.854 18.443 24.179 1.00 76.60 124 SER B O 1
ATOM 685 N N . ILE A 1 116 ? 37.147 19.174 22.178 1.00 73.93 125 ILE B N 1
ATOM 686 C CA . ILE A 1 116 ? 37.041 17.826 21.625 1.00 77.61 125 ILE B CA 1
ATOM 687 C C . ILE A 1 116 ? 38.386 17.118 21.723 1.00 75.49 125 ILE B C 1
ATOM 688 O O . ILE A 1 116 ? 38.469 15.943 22.104 1.00 66.33 125 ILE B O 1
ATOM 693 N N . ALA A 1 117 ? 39.462 17.833 21.394 1.00 75.34 126 ALA B N 1
ATOM 694 C CA . ALA A 1 117 ? 40.783 17.222 21.342 1.00 76.32 126 ALA B CA 1
ATOM 695 C C . ALA A 1 117 ? 41.201 16.714 22.716 1.00 88.06 126 ALA B C 1
ATOM 696 O O . ALA A 1 117 ? 41.426 15.514 22.906 1.00 97.02 126 ALA B O 1
ATOM 698 N N A GLU A 1 118 ? 41.307 17.626 23.686 0.44 85.97 127 GLU B N 1
ATOM 699 N N B GLU A 1 118 ? 41.313 17.631 23.680 0.56 86.37 127 GLU B N 1
ATOM 700 C CA A GLU A 1 118 ? 41.684 17.230 25.041 0.44 84.34 127 GLU B CA 1
ATOM 701 C CA B GLU A 1 118 ? 41.672 17.254 25.044 0.56 84.35 127 GLU B CA 1
ATOM 702 C C A GLU A 1 118 ? 40.692 16.234 25.624 0.44 84.33 127 GLU B C 1
ATOM 703 C C B GLU A 1 118 ? 40.695 16.228 25.606 0.56 84.39 127 GLU B C 1
ATOM 704 O O A GLU A 1 118 ? 41.080 15.340 26.384 0.44 84.81 127 GLU B O 1
ATOM 705 O O B GLU A 1 118 ? 41.094 15.306 26.327 0.56 84.51 127 GLU B O 1
ATOM 716 N N . LEU A 1 119 ? 39.411 16.365 25.277 1.00 85.33 128 LEU B N 1
ATOM 717 C CA . LEU A 1 119 ? 38.426 15.393 25.731 1.00 88.25 128 LEU B CA 1
ATOM 718 C C . LEU A 1 119 ? 38.689 14.017 25.140 1.00 89.84 128 LEU B C 1
ATOM 719 O O . LEU A 1 119 ? 38.397 13.001 25.777 1.00 93.06 128 LEU B O 1
ATOM 724 N N . GLN A 1 120 ? 39.233 13.965 23.926 1.00 89.68 129 GLN B N 1
ATOM 725 C CA . GLN A 1 120 ? 39.450 12.690 23.256 1.00 90.04 129 GLN B CA 1
ATOM 726 C C . GLN A 1 120 ? 40.620 11.932 23.865 1.00 94.99 129 GLN B C 1
ATOM 727 O O . GLN A 1 120 ? 40.502 10.741 24.168 1.00 104.96 129 GLN B O 1
ATOM 733 N N . LYS A 1 121 ? 41.772 12.595 24.025 1.00 88.36 130 LYS B N 1
ATOM 734 C CA . LYS A 1 121 ? 42.937 11.899 24.564 1.00 86.68 130 LYS B CA 1
ATOM 735 C C . LYS A 1 121 ? 42.744 11.565 26.037 1.00 94.15 130 LYS B C 1
ATOM 736 O O . LYS A 1 121 ? 43.257 10.549 26.515 1.00 93.76 130 LYS B O 1
ATOM 742 N N . ALA A 1 122 ? 41.993 12.386 26.765 1.00 89.22 131 ALA B N 1
ATOM 743 C CA . ALA A 1 122 ? 41.617 12.023 28.123 1.00 94.41 131 ALA B CA 1
ATOM 744 C C . ALA A 1 122 ? 40.672 10.825 28.176 1.00 98.90 131 ALA B C 1
ATOM 745 O O . ALA A 1 122 ? 40.404 10.319 29.271 1.00 106.62 131 ALA B O 1
ATOM 747 N N . THR A 1 123 ? 40.173 10.353 27.033 1.00 92.06 132 THR B N 1
ATOM 748 C CA . THR A 1 123 ? 39.170 9.297 27.005 1.00 87.03 132 THR B CA 1
ATOM 749 C C . THR A 1 123 ? 39.483 8.153 26.050 1.00 93.59 132 THR B C 1
ATOM 750 O O . THR A 1 123 ? 38.938 7.054 26.232 1.00 93.54 132 THR B O 1
ATOM 754 N N . GLY A 1 124 ? 40.319 8.366 25.040 1.00 94.49 133 GLY B N 1
ATOM 755 C CA . GLY A 1 124 ? 40.548 7.366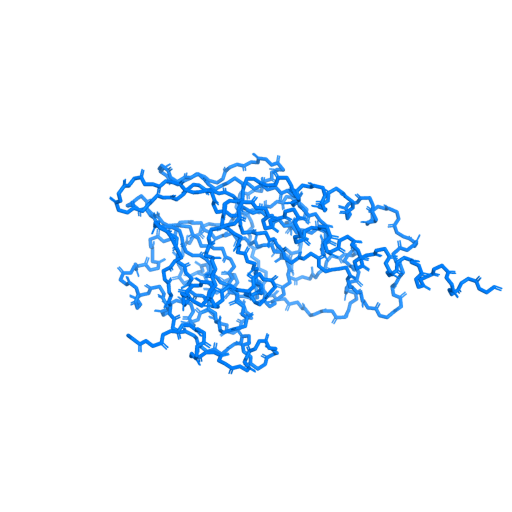 24.026 1.00 94.70 133 GLY B CA 1
ATOM 756 C C . GLY A 1 124 ? 39.438 7.200 23.007 1.00 89.03 133 GLY B C 1
ATOM 757 O O . GLY A 1 124 ? 39.577 6.368 22.103 1.00 97.33 133 GLY B O 1
ATOM 758 N N . ALA A 1 125 ? 38.349 7.959 23.109 1.00 78.63 134 ALA B N 1
ATOM 759 C CA . ALA A 1 125 ? 37.240 7.761 22.185 1.00 81.16 134 ALA B CA 1
ATOM 760 C C . ALA A 1 125 ? 37.664 8.068 20.746 1.00 84.62 134 ALA B C 1
ATOM 761 O O . ALA A 1 125 ? 38.629 8.794 20.483 1.00 85.61 134 ALA B O 1
ATOM 763 N N . GLN A 1 126 ? 36.934 7.488 19.807 1.00 76.46 135 GLN B N 1
ATOM 764 C CA . GLN A 1 126 ? 37.041 7.914 18.424 1.00 74.36 135 GLN B CA 1
ATOM 765 C C . GLN A 1 126 ? 35.989 8.974 18.121 1.00 72.89 135 GLN B C 1
ATOM 766 O O . GLN A 1 126 ? 34.955 9.078 18.789 1.00 71.49 135 GLN B O 1
ATOM 772 N N . ILE A 1 127 ? 36.268 9.765 17.095 1.00 75.00 136 ILE B N 1
ATOM 773 C CA . ILE A 1 127 ? 35.4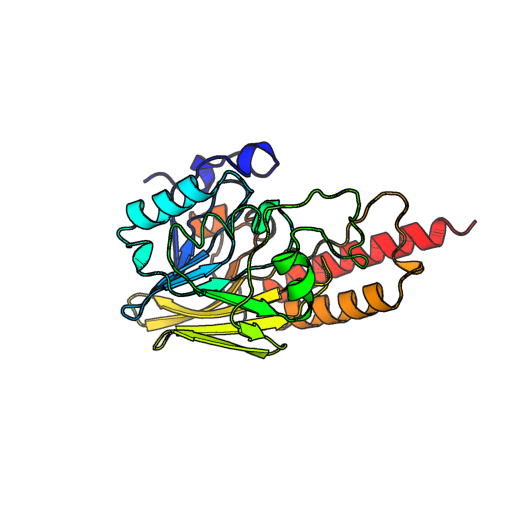41 10.902 16.712 1.00 76.24 136 ILE B CA 1
ATOM 774 C C . ILE A 1 127 ? 34.760 10.597 15.385 1.00 73.82 136 ILE B C 1
ATOM 775 O O . ILE A 1 127 ? 35.414 10.155 14.427 1.00 69.87 136 ILE B O 1
ATOM 780 N N . ALA A 1 128 ? 33.447 10.824 15.333 1.00 67.44 137 ALA B N 1
ATOM 781 C CA . ALA A 1 128 ? 32.664 10.683 14.114 1.00 62.77 137 ALA B CA 1
ATOM 782 C C . ALA A 1 128 ? 31.933 11.987 13.853 1.00 67.28 137 ALA B C 1
ATOM 783 O O . ALA A 1 128 ? 31.529 12.671 14.799 1.00 64.10 137 ALA B O 1
ATOM 785 N N . ALA A 1 129 ? 31.767 12.332 12.573 1.00 66.50 138 ALA B N 1
ATOM 786 C CA . ALA A 1 129 ? 31.186 13.622 12.222 1.00 56.71 138 ALA B CA 1
ATOM 787 C C . ALA A 1 129 ? 30.687 13.602 10.783 1.00 57.81 138 ALA B C 1
ATOM 788 O O . ALA A 1 129 ? 31.143 12.805 9.958 1.00 60.28 138 ALA B O 1
ATOM 790 N N . VAL A 1 130 ? 29.731 14.496 10.502 1.00 51.93 139 VAL B N 1
ATOM 791 C CA . VAL A 1 130 ? 29.203 14.657 9.153 1.00 53.26 139 VAL B CA 1
ATOM 792 C C . VAL A 1 130 ? 30.277 15.240 8.242 1.00 60.01 139 VAL B C 1
ATOM 793 O O . VAL A 1 130 ? 31.152 16.005 8.667 1.00 66.81 139 VAL B O 1
ATOM 797 N N . ALA A 1 131 ? 30.202 14.895 6.966 1.00 55.02 140 ALA B N 1
ATOM 798 C CA . ALA A 1 131 ? 31.214 15.389 6.046 1.00 61.57 140 ALA B CA 1
ATOM 799 C C . ALA A 1 131 ? 31.256 16.918 6.033 1.00 53.21 140 ALA B C 1
ATOM 800 O O . ALA A 1 131 ? 32.336 17.516 5.957 1.00 59.09 140 ALA B O 1
ATOM 802 N N . SER A 1 132 ? 30.095 17.571 6.101 1.00 46.92 141 SER B N 1
ATOM 803 C CA . SER A 1 132 ? 30.060 19.032 6.084 1.00 53.93 141 SER B CA 1
ATOM 804 C C . SER A 1 132 ? 30.832 19.676 7.239 1.00 59.36 141 SER B C 1
ATOM 805 O O . SER A 1 132 ? 31.092 20.889 7.197 1.00 56.61 141 SER B O 1
ATOM 808 N N . ALA A 1 133 ? 31.200 18.906 8.266 1.00 49.32 142 ALA B N 1
ATOM 809 C CA . ALA A 1 133 ? 31.965 19.433 9.381 1.00 51.06 142 ALA B CA 1
ATOM 810 C C . ALA A 1 133 ? 33.431 19.030 9.358 1.00 53.06 142 ALA B C 1
ATOM 811 O O . ALA A 1 133 ? 34.246 19.715 9.982 1.00 65.54 142 ALA B O 1
ATOM 813 N N . ARG A 1 134 ? 33.789 17.971 8.627 1.00 49.51 143 ARG B N 1
ATOM 814 C CA . ARG A 1 134 ? 35.115 17.367 8.755 1.00 57.53 143 ARG B CA 1
ATOM 815 C C . A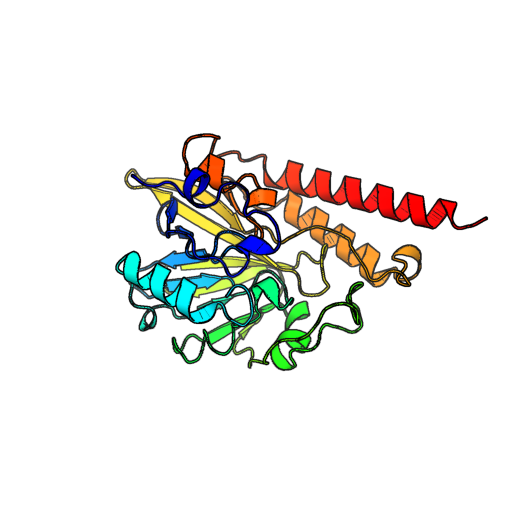RG A 1 134 ? 36.235 18.393 8.605 1.00 70.62 143 ARG B C 1
ATOM 816 O O . ARG A 1 134 ? 37.160 18.436 9.423 1.00 78.12 143 ARG B O 1
ATOM 824 N N . GLN A 1 135 ? 36.179 19.221 7.556 1.00 67.12 144 GLN B N 1
ATOM 825 C CA . GLN A 1 135 ? 37.272 20.155 7.291 1.00 73.41 144 GLN B CA 1
ATOM 826 C C . GLN A 1 135 ? 37.570 21.034 8.502 1.00 73.32 144 GLN B C 1
ATOM 827 O O . GLN A 1 135 ? 38.724 21.145 8.926 1.00 83.23 144 GLN B O 1
ATOM 833 N N . VAL A 1 136 ? 36.549 21.689 9.059 1.00 67.07 145 VAL B N 1
ATOM 834 C CA . VAL A 1 136 ? 36.768 22.535 10.234 1.00 67.09 145 VAL B CA 1
ATOM 835 C C . VAL A 1 136 ? 37.334 21.712 11.387 1.00 60.89 145 VAL B C 1
ATOM 836 O O . VAL A 1 136 ? 38.357 22.065 11.981 1.00 67.80 145 VAL B O 1
ATOM 840 N N . LEU A 1 137 ? 36.676 20.598 11.714 1.00 66.30 146 LEU B N 1
ATOM 841 C CA . LEU A 1 137 ? 37.118 19.754 12.824 1.00 70.51 146 LEU B CA 1
ATOM 842 C C . LEU A 1 137 ? 38.589 19.364 12.701 1.00 74.05 146 LEU B C 1
ATOM 843 O O . LEU A 1 137 ? 39.326 19.383 13.690 1.00 83.26 146 LEU B O 1
ATOM 848 N N . GLU A 1 138 ? 39.034 19.000 11.500 1.00 70.96 147 GLU B N 1
ATOM 849 C CA . GLU A 1 138 ? 40.410 18.557 11.316 1.00 73.54 147 GLU B CA 1
ATOM 850 C C . GLU A 1 138 ? 41.387 19.715 11.145 1.00 74.25 147 GLU B C 1
ATOM 851 O O . GLU A 1 138 ? 42.598 19.482 11.062 1.00 71.30 147 GLU B O 1
ATOM 857 N N . SER A 1 139 ? 40.897 20.953 11.119 1.00 75.02 148 SER B N 1
ATOM 858 C CA . SER A 1 139 ? 41.750 22.124 10.998 1.00 78.02 148 SER B CA 1
ATOM 859 C C . SER A 1 139 ? 41.575 23.122 12.129 1.00 81.64 148 SER B C 1
ATOM 860 O O . SER A 1 139 ? 42.460 23.958 12.327 1.00 79.41 148 SER B O 1
ATOM 863 N N . GLY A 1 140 ? 40.471 23.060 12.873 1.00 81.54 149 GLY B N 1
ATOM 864 C CA . GLY A 1 140 ? 40.201 23.994 13.942 1.00 83.42 149 GLY B CA 1
ATOM 865 C C . GLY A 1 140 ? 39.692 25.346 13.502 1.00 87.25 149 GLY B C 1
ATOM 866 O O . GLY A 1 140 ? 39.117 26.070 14.325 1.00 88.25 149 GLY B O 1
ATOM 867 N N . LYS A 1 141 ? 39.885 25.717 12.206 1.00 82.22 150 LYS B N 1
ATOM 868 C CA . LYS A 1 141 ? 39.450 26.988 11.634 1.00 83.41 150 LYS B CA 1
ATOM 869 C C . LYS A 1 141 ? 38.028 26.880 11.093 1.00 81.15 150 LYS B C 1
ATOM 870 O O . LYS A 1 141 ? 37.716 25.929 10.364 1.00 73.99 150 LYS B O 1
ATOM 876 N N . PRO A 1 142 ? 37.151 27.829 11.404 1.00 87.27 151 PRO B N 1
ATOM 877 C CA . PRO A 1 142 ? 35.800 27.776 10.846 1.00 82.54 151 PRO B CA 1
ATOM 878 C C . PRO A 1 142 ? 35.824 27.916 9.330 1.00 74.75 151 PRO B C 1
ATOM 879 O O . PRO A 1 142 ? 36.762 28.447 8.726 1.00 67.82 151 PRO B O 1
ATOM 883 N N . SER A 1 143 ? 34.764 27.403 8.719 1.00 71.52 152 SER B N 1
ATOM 884 C CA . SER A 1 143 ? 34.728 27.200 7.281 1.00 59.07 152 SER B CA 1
ATOM 885 C C . SER A 1 143 ? 34.624 28.517 6.534 1.00 64.74 152 SER B C 1
ATOM 886 O O . SER A 1 143 ? 34.075 29.504 7.032 1.00 71.70 152 SER B O 1
ATOM 889 N N . ALA A 1 144 ? 35.128 28.511 5.299 1.00 70.95 153 ALA B N 1
ATOM 890 C CA . ALA A 1 144 ? 34.978 29.677 4.444 1.00 61.67 153 ALA B CA 1
ATOM 891 C C . ALA A 1 144 ? 33.517 29.999 4.187 1.00 56.73 153 ALA B C 1
ATOM 892 O O . ALA A 1 144 ? 33.195 31.161 3.916 1.00 56.86 153 ALA B O 1
ATOM 894 N N . ASP A 1 145 ? 32.629 29.003 4.290 1.00 56.84 154 ASP B N 1
ATOM 895 C CA . ASP A 1 145 ? 31.195 29.181 4.079 1.00 59.77 154 ASP B CA 1
ATOM 896 C C . ASP A 1 145 ? 30.446 29.634 5.322 1.00 60.77 154 ASP B C 1
ATOM 897 O O . ASP A 1 145 ? 29.253 29.949 5.226 1.00 55.12 154 ASP B O 1
ATOM 902 N N . ASP A 1 146 ? 31.099 29.663 6.474 1.00 61.36 155 ASP B N 1
ATOM 903 C CA . ASP A 1 146 ? 30.413 30.005 7.712 1.00 57.47 155 ASP B CA 1
ATOM 904 C C . ASP A 1 146 ? 30.128 31.501 7.736 1.00 57.50 155 ASP B C 1
ATOM 905 O O . ASP A 1 146 ? 31.068 32.294 7.615 1.00 59.74 155 ASP B O 1
ATOM 910 N N . PRO A 1 147 ? 28.876 31.932 7.914 1.00 56.46 156 PRO B N 1
ATOM 911 C CA . PRO A 1 147 ? 28.606 33.382 7.967 1.00 58.62 156 PRO B CA 1
ATOM 912 C C . PRO A 1 147 ? 29.366 34.102 9.069 1.00 64.81 156 PRO B C 1
ATOM 913 O O . PRO A 1 147 ? 29.477 35.331 9.027 1.00 74.72 156 PRO B O 1
ATOM 917 N N . GLN A 1 148 ? 29.913 33.381 10.040 1.00 66.47 157 GLN B N 1
ATOM 918 C CA . GLN A 1 148 ? 30.539 33.997 11.198 1.00 71.56 157 GLN B CA 1
ATOM 919 C C . GLN A 1 148 ? 32.053 34.084 11.107 1.00 85.11 157 GLN B C 1
ATOM 920 O O . GLN A 1 148 ? 32.660 34.763 11.936 1.00 96.92 157 GLN B O 1
ATOM 926 N N . SER A 1 149 ? 32.687 33.409 10.161 1.00 85.74 158 SER B N 1
ATOM 927 C CA . SER A 1 149 ? 34.099 33.679 9.959 1.00 92.71 158 SER B CA 1
ATOM 928 C C . SER A 1 149 ? 34.232 34.982 9.187 1.00 88.69 158 SER B C 1
ATOM 929 O O . SER A 1 149 ? 33.367 35.328 8.378 1.00 88.68 158 SER B O 1
ATOM 932 N N . GLY A 1 150 ? 35.290 35.735 9.478 1.00 94.63 159 GLY B N 1
ATOM 933 C CA . GLY A 1 150 ? 36.253 35.391 10.508 1.00 97.84 159 GLY B CA 1
ATOM 934 C C . GLY A 1 150 ? 36.062 36.184 11.788 1.00 105.98 159 GLY B C 1
ATOM 935 O O . GLY A 1 150 ? 37.017 36.694 12.382 1.00 110.19 159 GLY B O 1
ATOM 936 N N . LEU A 1 151 ? 34.800 36.301 12.201 1.00 110.15 160 LEU B N 1
ATOM 937 C CA . LEU A 1 151 ? 34.488 36.781 13.543 1.00 114.94 160 LEU B CA 1
ATOM 938 C C . LEU A 1 151 ? 34.854 35.731 14.587 1.00 115.00 160 LEU B C 1
ATOM 939 O O . LEU A 1 151 ? 35.680 35.976 15.474 1.00 118.20 160 LEU B O 1
ATOM 944 N N . ILE A 1 152 ? 34.267 34.539 14.473 1.00 114.98 161 ILE B N 1
ATOM 945 C CA . ILE A 1 152 ? 34.481 33.481 15.451 1.00 114.69 161 ILE B CA 1
ATOM 946 C C . ILE A 1 152 ? 35.946 33.038 15.444 1.00 110.92 161 ILE B C 1
ATOM 947 O O . ILE A 1 152 ? 36.655 33.144 14.433 1.00 113.68 161 ILE B O 1
ATOM 952 N N . GLU A 1 153 ? 36.405 32.547 16.592 1.00 100.41 162 GLU B N 1
ATOM 953 C CA . GLU A 1 153 ? 37.762 32.051 16.779 1.00 101.16 162 GLU B CA 1
ATOM 954 C C . GLU A 1 153 ? 37.804 30.532 16.617 1.00 99.29 162 GLU B C 1
ATOM 955 O O . GLU A 1 153 ? 36.777 29.856 16.540 1.00 90.55 162 GLU B O 1
ATOM 961 N N . GLY A 1 154 ? 39.024 29.992 16.581 1.00 106.36 163 GLY B N 1
ATOM 962 C CA . GLY A 1 154 ? 39.233 28.582 16.343 1.00 104.07 163 GLY B CA 1
ATOM 963 C C . GLY A 1 154 ? 39.477 27.794 17.621 1.00 100.51 163 GLY B C 1
ATOM 964 O O . GLY A 1 154 ? 39.410 28.310 18.733 1.00 108.48 163 GLY B O 1
ATOM 965 N N . PHE A 1 155 ? 39.769 26.512 17.435 1.00 91.60 164 PHE B N 1
ATOM 966 C CA . PHE A 1 155 ? 40.017 25.604 18.547 1.00 81.53 164 PHE B CA 1
ATOM 967 C C . PHE A 1 155 ? 40.969 24.520 18.077 1.00 81.20 164 PHE B C 1
ATOM 968 O O . PHE A 1 155 ? 41.256 24.404 16.880 1.00 89.18 164 PHE B O 1
ATOM 976 N N . PRO A 1 156 ? 41.474 23.701 18.991 1.00 85.56 165 PRO B N 1
ATOM 977 C CA . PRO A 1 156 ? 42.532 22.760 18.624 1.00 92.68 165 PRO B CA 1
ATOM 978 C C . PRO A 1 156 ? 41.982 21.630 17.774 1.00 84.60 165 PRO B C 1
ATOM 979 O O . PRO A 1 156 ? 40.949 21.028 18.104 1.00 75.71 165 PRO B O 1
ATOM 983 N N . PRO A 1 157 ? 42.657 21.313 16.676 1.00 83.20 166 PRO B N 1
ATOM 984 C CA . PRO A 1 157 ? 42.119 20.341 15.720 1.00 84.43 166 PRO B CA 1
ATOM 985 C C . PRO A 1 157 ? 42.073 18.930 16.287 1.00 84.67 166 PRO B C 1
ATOM 986 O O . PRO A 1 157 ? 42.573 18.628 17.372 1.00 81.84 166 PRO B O 1
ATOM 990 N N . VAL A 1 158 ? 41.458 18.054 15.489 1.00 80.30 167 VAL B N 1
ATOM 991 C CA . VAL A 1 158 ? 41.263 16.649 15.818 1.00 75.14 167 VAL B CA 1
ATOM 992 C C . VAL A 1 158 ? 41.181 15.886 14.503 1.00 86.72 167 VAL B C 1
ATOM 993 O O . VAL A 1 158 ? 40.870 16.457 13.455 1.00 93.25 167 VAL B O 1
ATOM 997 N N . HIS A 1 159 ? 41.465 14.583 14.549 1.00 80.60 168 HIS B N 1
ATOM 998 C CA . HIS A 1 159 ? 41.274 13.723 13.387 1.00 74.35 168 HIS B CA 1
ATOM 999 C C . HIS A 1 159 ? 39.918 13.037 13.477 1.00 83.68 168 HIS B C 1
ATOM 1000 O O . HIS A 1 159 ? 39.582 12.449 14.513 1.00 87.29 168 HIS B O 1
ATOM 1007 N N . VAL A 1 160 ? 39.148 13.113 12.392 1.00 75.10 169 VAL B N 1
ATOM 1008 C CA . VAL A 1 160 ? 37.839 12.475 12.306 1.00 67.08 169 VAL B CA 1
ATOM 1009 C C . VAL A 1 160 ? 38.040 11.042 11.825 1.00 80.90 169 VAL B C 1
ATOM 1010 O O . VAL A 1 160 ? 38.447 10.809 10.681 1.00 87.80 169 VAL B O 1
ATOM 1014 N N . ALA A 1 161 ? 37.741 10.080 12.702 1.00 80.85 170 ALA B N 1
ATOM 1015 C CA . ALA A 1 161 ? 37.988 8.672 12.407 1.00 83.83 170 ALA B CA 1
ATOM 1016 C C . ALA A 1 161 ? 36.927 8.103 11.480 1.00 82.70 170 ALA B C 1
ATOM 1017 O O . ALA A 1 161 ? 37.243 7.373 10.534 1.00 86.51 170 ALA B O 1
ATOM 1019 N N . ARG A 1 162 ? 35.661 8.415 11.745 1.00 74.90 171 ARG B N 1
ATOM 1020 C CA . ARG A 1 162 ? 34.558 8.008 10.886 1.00 71.54 171 ARG B CA 1
ATOM 1021 C C . ARG A 1 162 ? 33.836 9.249 10.394 1.00 67.30 171 ARG B C 1
ATOM 1022 O O . ARG A 1 162 ? 33.291 10.021 11.192 1.00 64.68 171 ARG B O 1
ATOM 1030 N N . VAL A 1 163 ? 33.816 9.444 9.091 1.00 68.14 172 VAL B N 1
ATOM 1031 C CA . VAL A 1 163 ? 33.143 10.603 8.530 1.00 68.51 172 VAL B CA 1
ATOM 1032 C C . VAL A 1 163 ? 31.807 10.158 7.950 1.00 67.02 172 VAL B C 1
ATOM 1033 O O . VAL A 1 163 ? 31.727 9.152 7.231 1.00 68.46 172 VAL B O 1
ATOM 1037 N N . LEU A 1 164 ? 30.751 10.875 8.316 1.00 60.54 173 LEU B N 1
ATOM 1038 C CA . LEU A 1 164 ? 29.384 10.399 8.207 1.00 63.99 173 LEU B CA 1
ATOM 1039 C C . LEU A 1 164 ? 28.619 11.159 7.131 1.00 62.70 173 LEU B C 1
ATOM 1040 O O . LEU A 1 164 ? 28.931 12.310 6.803 1.00 61.53 173 LEU B O 1
ATOM 1045 N N . VAL A 1 165 ? 27.576 10.511 6.619 1.00 50.68 174 VAL B N 1
ATOM 1046 C CA . VAL A 1 165 ? 26.628 11.169 5.730 1.00 51.77 174 VAL B CA 1
ATOM 1047 C C . VAL A 1 165 ? 25.267 11.262 6.407 1.00 50.59 174 VAL B C 1
ATOM 1048 O O . VAL A 1 165 ? 24.925 10.490 7.312 1.00 60.61 174 VAL B O 1
ATOM 1052 N N . ASP A 1 166 ? 24.474 12.214 5.923 1.00 48.12 175 ASP B N 1
ATOM 1053 C CA . ASP A 1 166 ? 23.117 12.434 6.394 1.00 43.07 175 ASP B CA 1
ATOM 1054 C C . ASP A 1 166 ? 22.356 11.124 6.500 1.00 55.87 175 ASP B C 1
ATOM 1055 O O . ASP A 1 166 ? 22.248 10.379 5.521 1.00 50.64 175 ASP B O 1
ATOM 1060 N N . GLY A 1 167 ? 21.833 10.842 7.704 1.00 63.23 176 GLY B N 1
ATOM 1061 C CA . GLY A 1 167 ? 21.072 9.634 7.950 1.00 40.16 176 GLY B CA 1
ATOM 1062 C C . GLY A 1 167 ? 21.877 8.478 8.490 1.00 52.85 176 GLY B C 1
ATOM 1063 O O . GLY A 1 167 ? 21.300 7.424 8.779 1.00 61.49 176 GLY B O 1
ATOM 1064 N N . ASP A 1 168 ? 23.185 8.645 8.650 1.00 50.19 177 ASP B N 1
ATOM 1065 C CA . ASP A 1 168 ? 24.039 7.593 9.176 1.00 49.11 177 ASP B CA 1
ATOM 1066 C C . ASP A 1 168 ? 23.762 7.360 10.663 1.00 64.50 177 ASP B C 1
ATOM 1067 O O . ASP A 1 168 ? 23.133 8.171 11.354 1.00 64.56 177 ASP B O 1
ATOM 1072 N N . SER A 1 169 ? 24.273 6.241 11.163 1.00 67.72 178 SER B N 1
ATOM 1073 C CA . SER A 1 169 ? 24.067 5.845 12.546 1.00 64.19 178 SER B CA 1
ATOM 1074 C C . SER A 1 169 ? 25.406 5.561 13.196 1.00 66.09 178 SER B C 1
ATOM 1075 O O . SER A 1 169 ? 26.203 4.785 12.660 1.00 65.30 178 SER B O 1
ATOM 1078 N N . VAL A 1 170 ? 25.662 6.191 14.337 1.00 63.15 179 VAL B N 1
ATOM 1079 C CA . VAL A 1 170 ? 26.769 5.786 15.191 1.00 65.43 179 VAL B CA 1
ATOM 1080 C C . VAL A 1 170 ? 26.251 4.692 16.115 1.00 71.08 179 VAL B C 1
ATOM 1081 O O . VAL A 1 170 ? 25.308 4.911 16.886 1.00 71.75 179 VAL B O 1
ATOM 1085 N N . THR A 1 171 ? 26.844 3.506 16.016 1.00 65.95 180 THR B N 1
ATOM 1086 C CA . THR A 1 171 ? 26.400 2.350 16.780 1.00 75.34 180 THR B CA 1
ATOM 1087 C C . THR A 1 171 ? 27.473 1.920 17.768 1.00 83.71 180 THR B C 1
ATOM 1088 O O . THR A 1 171 ? 28.648 1.789 17.405 1.00 89.98 180 THR B O 1
ATOM 1092 N N . LEU A 1 172 ? 27.051 1.683 19.008 1.00 79.72 181 LEU B N 1
ATOM 1093 C CA . LEU A 1 172 ? 27.916 1.209 20.088 1.00 74.92 181 LEU B CA 1
ATOM 1094 C C . LEU A 1 172 ? 27.100 0.154 20.821 1.00 75.00 181 LEU B C 1
ATOM 1095 O O . LEU A 1 172 ? 26.230 0.491 21.628 1.00 73.07 181 LEU B O 1
ATOM 1100 N N . GLY A 1 173 ? 27.364 -1.111 20.532 1.00 81.38 182 GLY B N 1
ATOM 1101 C CA . GLY A 1 173 ? 26.493 -2.145 21.061 1.00 77.76 182 GLY B CA 1
ATOM 1102 C C . GLY A 1 173 ? 25.072 -1.883 20.612 1.00 83.92 182 GLY B C 1
ATOM 1103 O O . GLY A 1 173 ? 24.813 -1.571 19.445 1.00 94.46 182 GLY B O 1
ATOM 1104 N N . ARG A 1 174 ? 24.134 -1.973 21.545 1.00 83.79 183 ARG B N 1
ATOM 1105 C CA . ARG A 1 174 ? 22.733 -1.725 21.234 1.00 81.04 183 ARG B CA 1
ATOM 1106 C C . ARG A 1 174 ? 22.405 -0.241 21.150 1.00 76.61 183 ARG B C 1
ATOM 1107 O O . ARG A 1 174 ? 21.267 0.112 20.823 1.00 76.22 183 ARG B O 1
ATOM 1115 N N . LEU A 1 175 ? 23.369 0.632 21.430 1.00 77.37 184 LEU B N 1
ATOM 1116 C CA . LEU A 1 175 ? 23.194 2.053 21.178 1.00 75.95 184 LEU B CA 1
ATOM 1117 C C . LEU A 1 175 ? 23.120 2.323 19.682 1.00 81.98 184 LEU B C 1
ATOM 1118 O O . LEU A 1 175 ? 23.851 1.724 18.885 1.00 90.16 184 LEU B O 1
ATOM 1123 N N . ALA A 1 176 ? 22.241 3.247 19.305 1.00 71.87 185 ALA B N 1
ATOM 1124 C CA . ALA A 1 176 ? 22.137 3.669 17.914 1.00 65.81 185 ALA B CA 1
ATOM 1125 C C . ALA A 1 176 ? 21.757 5.145 17.921 1.00 62.10 185 ALA B C 1
ATOM 1126 O O . ALA A 1 176 ? 20.586 5.482 18.108 1.00 66.59 185 ALA B O 1
ATOM 1128 N N . LEU A 1 177 ? 22.750 6.011 17.730 1.00 61.75 186 LEU B N 1
ATOM 1129 C CA . LEU A 1 177 ? 22.526 7.442 17.569 1.00 63.68 186 LEU B CA 1
ATOM 1130 C C . LEU A 1 177 ? 22.559 7.777 16.081 1.00 64.91 186 LEU B C 1
ATOM 1131 O O . LEU A 1 177 ? 23.570 7.554 15.402 1.00 69.86 186 LEU B O 1
ATOM 1136 N N . THR A 1 178 ? 21.463 8.305 15.570 1.00 61.67 187 THR B N 1
ATOM 1137 C CA . THR A 1 178 ? 21.338 8.531 14.140 1.00 56.85 187 THR B CA 1
ATOM 1138 C C . THR A 1 178 ? 21.353 10.037 13.849 1.00 57.52 187 THR B C 1
ATOM 1139 O O . THR A 1 178 ? 20.641 10.819 14.493 1.00 63.81 187 THR B O 1
ATOM 1143 N N . VAL A 1 179 ? 22.217 10.440 12.903 1.00 56.08 188 VAL B N 1
ATOM 1144 C CA . VAL A 1 179 ? 22.564 11.836 12.638 1.00 60.40 188 VAL B CA 1
ATOM 1145 C C . VAL A 1 179 ? 21.821 12.366 11.410 1.00 58.38 188 VAL B C 1
ATOM 1146 O O . VAL A 1 179 ? 21.537 11.646 10.448 1.00 56.73 188 VAL B O 1
ATOM 1150 N N . ARG A 1 180 ? 21.534 13.660 11.438 1.00 50.67 189 ARG B N 1
ATOM 1151 C CA . ARG A 1 180 ? 21.005 14.383 10.301 1.00 46.17 189 ARG B CA 1
ATOM 1152 C C . ARG A 1 180 ? 21.875 15.611 10.079 1.00 54.20 189 ARG B C 1
ATOM 1153 O O . ARG A 1 180 ? 22.160 16.349 11.033 1.00 52.24 189 ARG B O 1
ATOM 1161 N N . GLU A 1 181 ? 22.283 15.839 8.824 1.00 44.54 190 GLU B N 1
ATOM 1162 C CA . GLU A 1 181 ? 22.865 17.130 8.467 1.00 42.08 190 GLU B CA 1
ATOM 1163 C C . GLU A 1 181 ? 21.777 18.201 8.501 1.00 51.91 190 GLU B C 1
ATOM 1164 O O . GLU A 1 181 ? 20.769 18.097 7.787 1.00 48.88 190 GLU B O 1
ATOM 1170 N N . THR A 1 182 ? 21.981 19.224 9.333 1.00 35.36 191 THR B N 1
ATOM 1171 C CA . THR A 1 182 ? 20.969 20.249 9.621 1.00 45.76 191 THR B CA 1
ATOM 1172 C C . THR A 1 182 ? 21.615 21.631 9.540 1.00 44.28 191 THR B C 1
ATOM 1173 O O . THR A 1 182 ? 21.753 22.323 10.553 1.00 53.37 191 THR B O 1
ATOM 1177 N N . PRO A 1 183 ? 22.001 22.078 8.342 1.00 51.03 192 PRO B N 1
ATOM 1178 C CA . PRO A 1 183 ? 22.968 23.185 8.246 1.00 49.78 192 PRO B CA 1
ATOM 1179 C C . PRO A 1 183 ? 22.370 24.579 8.366 1.00 51.20 192 PRO B C 1
ATOM 1180 O O . PRO A 1 183 ? 22.733 25.468 7.586 1.00 42.45 192 PRO B O 1
ATOM 1184 N N . ALA A 1 184 ? 21.481 24.790 9.349 1.00 46.53 193 ALA B N 1
ATOM 1185 C CA . ALA A 1 184 ? 20.856 26.095 9.518 1.00 34.87 193 ALA B CA 1
ATOM 1186 C C . ALA A 1 184 ? 21.813 27.102 10.143 1.00 46.18 193 ALA B C 1
ATOM 1187 O O . ALA A 1 184 ? 21.870 28.256 9.708 1.00 56.53 193 ALA B O 1
ATOM 1189 N N . HIS A 1 185 ? 22.581 26.689 11.147 1.00 44.78 194 HIS B N 1
ATOM 1190 C CA . HIS A 1 185 ? 23.359 27.633 11.936 1.00 48.47 194 HIS B CA 1
ATOM 1191 C C . HIS A 1 185 ? 24.781 27.763 11.421 1.00 48.63 194 HIS B C 1
ATOM 1192 O O . HIS A 1 185 ? 25.373 28.846 11.511 1.00 49.99 194 HIS B O 1
ATOM 1199 N N . SER A 1 186 ? 25.326 26.681 10.883 1.00 50.46 195 SER B N 1
ATOM 1200 C CA . SER A 1 186 ? 26.665 26.646 10.318 1.00 48.24 195 SER B CA 1
ATOM 1201 C C . SER A 1 186 ? 26.681 25.598 9.221 1.00 48.12 195 SER B C 1
ATOM 1202 O O . SER A 1 186 ? 25.760 24.778 9.118 1.00 55.78 195 SER B O 1
ATOM 1205 N N . PRO A 1 187 ? 27.723 25.572 8.393 1.00 51.64 196 PRO B N 1
ATOM 1206 C CA . PRO A 1 187 ? 27.767 24.537 7.350 1.00 46.42 196 PRO B CA 1
ATOM 1207 C C . PRO A 1 187 ? 27.814 23.127 7.903 1.00 48.59 196 PRO B C 1
ATOM 1208 O O . PRO A 1 187 ? 27.193 22.222 7.322 1.00 46.34 196 PRO B O 1
ATOM 1212 N N . GLY A 1 188 ? 28.528 22.912 9.012 1.00 49.29 197 GLY B N 1
ATOM 1213 C CA . GLY A 1 188 ? 28.739 21.599 9.582 1.00 43.42 197 GLY B CA 1
ATOM 1214 C C . GLY A 1 188 ? 27.693 21.164 10.585 1.00 51.49 197 GLY B C 1
ATOM 1215 O O . GLY A 1 188 ? 27.844 20.109 11.213 1.00 55.84 197 GLY B O 1
ATOM 1216 N N . SER A 1 189 ? 26.627 21.942 10.753 1.00 45.79 198 SER B N 1
ATOM 1217 C CA . SER A 1 189 ? 25.658 21.655 11.803 1.00 41.42 198 SER B CA 1
ATOM 1218 C C . SER A 1 189 ? 25.037 20.271 11.634 1.00 45.92 198 SER B C 1
ATOM 1219 O O . SER A 1 189 ? 24.631 19.873 10.534 1.00 48.74 198 SER B O 1
ATOM 1222 N N . ALA A 1 190 ? 24.966 19.539 12.740 1.00 49.67 199 ALA B N 1
ATOM 1223 C CA . ALA A 1 190 ? 24.367 18.218 12.801 1.00 48.49 199 ALA B CA 1
ATOM 1224 C C . ALA A 1 190 ? 23.399 18.142 13.975 1.00 57.75 199 ALA B C 1
ATOM 1225 O O . ALA A 1 190 ? 23.571 18.808 14.998 1.00 63.16 199 ALA B O 1
ATOM 1227 N N . SER A 1 191 ? 22.366 17.328 13.806 1.00 59.24 200 SER B N 1
ATOM 1228 C CA . SER A 1 191 ? 21.396 17.041 14.846 1.00 49.38 200 SER B CA 1
ATOM 1229 C C . SER A 1 191 ? 21.317 15.533 15.025 1.00 58.41 200 SER B C 1
ATOM 1230 O O . SER A 1 191 ? 21.463 14.771 14.061 1.00 55.24 200 SER B O 1
ATOM 1233 N N . TRP A 1 192 ? 21.091 15.109 16.269 1.00 53.78 201 TRP B N 1
ATOM 1234 C CA . TRP A 1 192 ? 21.182 13.710 16.640 1.00 48.59 201 TRP B CA 1
ATOM 1235 C C . TRP A 1 192 ? 19.885 13.227 17.278 1.00 55.22 201 TRP B C 1
ATOM 1236 O O . TRP A 1 192 ? 19.161 13.995 17.919 1.00 60.00 201 TRP B O 1
ATOM 1247 N N . THR A 1 193 ? 19.623 11.929 17.133 1.00 50.38 202 THR B N 1
ATOM 1248 C CA . THR A 1 193 ? 18.333 11.352 17.487 1.00 49.01 202 THR B CA 1
ATOM 1249 C C . THR A 1 193 ? 18.542 9.914 17.959 1.00 58.20 202 THR B C 1
ATOM 1250 O O . THR A 1 193 ? 19.293 9.158 17.329 1.00 68.61 202 THR B O 1
ATOM 1254 N N . TRP A 1 194 ? 17.900 9.538 19.066 1.00 56.64 203 TRP B N 1
ATOM 1255 C CA . TRP A 1 194 ? 18.010 8.168 19.574 1.00 60.79 203 TRP B CA 1
ATOM 1256 C C . TRP A 1 194 ? 16.890 7.905 20.570 1.00 60.22 203 TRP B C 1
ATOM 1257 O O . TRP A 1 194 ? 16.229 8.829 21.045 1.00 61.19 203 TRP B O 1
ATOM 1268 N N . GLN A 1 195 ? 16.675 6.627 20.863 1.00 63.09 204 GLN B N 1
ATOM 1269 C CA . GLN A 1 195 ? 15.615 6.211 21.774 1.00 68.89 204 GLN B CA 1
ATOM 1270 C C . GLN A 1 195 ? 16.137 6.018 23.197 1.00 74.35 204 GLN B C 1
ATOM 1271 O O . GLN A 1 195 ? 17.256 5.537 23.409 1.00 64.86 204 GLN B O 1
ATO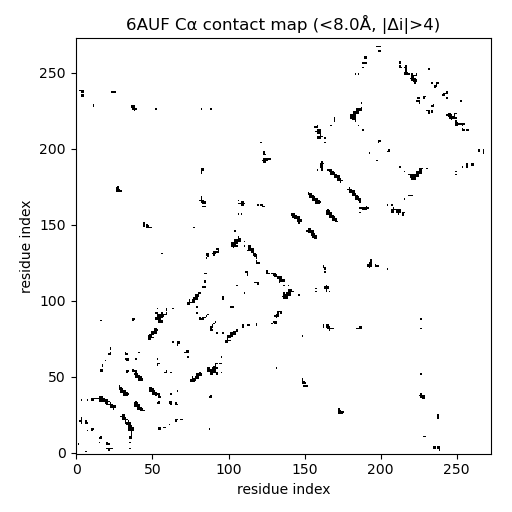M 1277 N N . ALA A 1 196 ? 15.312 6.409 24.171 1.00 78.13 205 ALA B N 1
ATOM 1278 C CA . ALA A 1 196 ? 15.615 6.259 25.586 1.00 62.38 205 ALA B CA 1
ATOM 1279 C C . ALA A 1 196 ? 14.385 5.731 26.311 1.00 67.21 205 ALA B C 1
ATOM 1280 O O . ALA A 1 196 ? 13.256 6.133 26.018 1.00 68.58 205 ALA B O 1
ATOM 1282 N N . CYS A 1 197 ? 14.602 4.824 27.254 1.00 73.87 206 CYS B N 1
ATOM 1283 C CA . CYS A 1 197 ? 13.503 4.221 27.987 1.00 85.25 206 CYS B CA 1
ATOM 1284 C C . CYS A 1 197 ? 13.777 4.316 29.478 1.00 89.80 206 CYS B C 1
ATOM 1285 O O . CYS A 1 197 ? 14.918 4.153 29.923 1.00 88.87 206 CYS B O 1
ATOM 1288 N N . ASP A 1 198 ? 12.723 4.608 30.242 1.00 92.20 207 ASP B N 1
ATOM 1289 C CA . ASP A 1 198 ? 12.859 4.794 31.678 1.00 86.04 207 ASP B CA 1
ATOM 1290 C C . ASP A 1 198 ? 12.913 3.436 32.359 1.00 97.49 207 ASP B C 1
ATOM 1291 O O . ASP A 1 198 ? 13.149 2.417 31.703 1.00 103.31 207 ASP B O 1
ATOM 1296 N N . GLU A 1 199 ? 12.695 3.409 33.672 1.00 107.06 208 GLU B N 1
ATOM 1297 C CA . GLU A 1 199 ? 12.757 2.148 34.396 1.00 105.77 208 GLU B CA 1
ATOM 1298 C C . GLU A 1 199 ? 11.556 1.260 34.114 1.00 96.72 208 GLU B C 1
ATOM 1299 O O . GLU A 1 199 ? 11.657 0.038 34.271 1.00 91.80 208 GLU B O 1
ATOM 1305 N N . ALA A 1 200 ? 10.427 1.845 33.712 1.00 87.11 209 ALA B N 1
ATOM 1306 C CA . ALA A 1 200 ? 9.203 1.106 33.429 1.00 94.41 209 ALA B CA 1
ATOM 1307 C C . ALA A 1 200 ? 9.018 0.787 31.943 1.00 97.92 209 ALA B C 1
ATOM 1308 O O . ALA A 1 200 ? 7.911 0.413 31.537 1.00 95.14 209 ALA B O 1
ATOM 1310 N N . PHE A 1 201 ? 10.067 0.931 31.123 1.00 83.68 210 PHE B N 1
ATOM 1311 C CA . PHE A 1 201 ? 9.978 0.646 29.685 1.00 84.38 210 PHE B CA 1
ATOM 1312 C C . PHE A 1 201 ? 8.918 1.519 29.026 1.00 84.35 210 PHE B C 1
ATOM 1313 O O . PHE A 1 201 ? 8.104 1.046 28.237 1.00 86.12 210 PHE B O 1
ATOM 1321 N N . THR A 1 202 ? 8.878 2.784 29.417 1.00 94.21 211 THR B N 1
ATOM 1322 C CA . THR A 1 202 ? 8.285 3.840 28.611 1.00 88.61 211 THR B CA 1
ATOM 1323 C C . THR A 1 202 ? 9.429 4.463 27.827 1.00 88.66 211 THR B C 1
ATOM 1324 O O . THR A 1 202 ? 10.431 4.882 28.415 1.00 90.51 211 THR B O 1
ATOM 1328 N N . CYS A 1 203 ? 9.301 4.488 26.510 1.00 88.70 212 CYS B N 1
ATOM 1329 C CA . CYS A 1 203 ? 10.391 4.896 25.640 1.00 76.92 212 CYS B CA 1
ATOM 1330 C C . CYS A 1 203 ? 10.033 6.196 24.949 1.00 73.66 212 CYS B C 1
ATOM 1331 O O . CYS A 1 203 ? 8.871 6.437 24.614 1.00 80.74 212 CYS B O 1
ATOM 1334 N N . ARG A 1 204 ? 11.040 7.035 24.762 1.00 65.01 213 ARG B N 1
ATOM 1335 C CA . ARG A 1 204 ? 10.884 8.339 24.156 1.00 63.11 213 ARG B CA 1
ATOM 1336 C C . ARG A 1 204 ? 12.057 8.556 23.223 1.00 76.19 213 ARG B C 1
ATOM 1337 O O . ARG A 1 204 ? 13.165 8.072 23.475 1.00 84.94 213 ARG B O 1
ATOM 1345 N N . MET A 1 205 ? 11.811 9.289 22.150 1.00 64.51 214 MET B N 1
ATOM 1346 C CA . MET A 1 205 ? 12.884 9.690 21.268 1.00 61.04 214 MET B CA 1
ATOM 1347 C C . MET A 1 205 ? 13.453 11.010 21.759 1.00 61.09 214 MET B C 1
ATOM 1348 O O . MET A 1 205 ? 12.716 11.979 21.954 1.00 63.97 214 MET B O 1
ATOM 1353 N N . ILE A 1 206 ? 14.740 11.033 21.976 1.00 61.61 215 ILE B N 1
ATOM 1354 C CA . ILE A 1 206 ? 15.455 12.256 22.295 1.00 59.19 215 ILE B CA 1
ATOM 1355 C C . ILE A 1 206 ? 16.035 12.836 21.011 1.00 62.97 215 ILE B C 1
ATOM 1356 O O . ILE A 1 206 ? 16.532 12.114 20.134 1.00 56.78 215 ILE B O 1
ATOM 1361 N N . ALA A 1 207 ? 15.925 14.149 20.877 1.00 59.90 216 ALA B N 1
ATOM 1362 C CA . ALA A 1 207 ? 16.479 14.880 19.748 1.00 56.02 216 ALA B CA 1
ATOM 1363 C C . ALA A 1 207 ? 17.418 15.939 20.303 1.00 53.51 216 ALA B C 1
ATOM 1364 O O . ALA A 1 207 ? 16.971 16.890 20.949 1.00 58.99 216 ALA B O 1
ATOM 1366 N N . TYR A 1 208 ? 18.719 15.757 20.076 1.00 52.08 217 TYR B N 1
ATOM 1367 C CA . TYR A 1 208 ? 19.713 16.789 20.353 1.00 53.71 217 TYR B CA 1
ATOM 1368 C C . TYR A 1 208 ? 19.814 17.671 19.103 1.00 59.57 217 TYR B C 1
ATOM 1369 O O . TYR A 1 208 ? 20.683 17.505 18.236 1.00 55.66 217 TYR B O 1
ATOM 1378 N N . ALA A 1 209 ? 18.868 18.609 18.996 1.00 56.53 218 ALA B N 1
ATOM 1379 C CA . ALA A 1 209 ? 18.780 19.472 17.822 1.00 53.88 218 ALA B CA 1
ATOM 1380 C C . ALA A 1 209 ? 19.730 20.644 17.999 1.00 52.18 218 ALA B C 1
ATOM 1381 O O . ALA A 1 209 ? 19.653 21.370 18.998 1.00 53.15 218 ALA B O 1
ATOM 1383 N N . ASP A 1 210 ? 20.630 20.807 17.035 1.00 49.25 219 ASP B N 1
ATOM 1384 C CA . ASP A 1 210 ? 21.674 21.818 17.070 1.00 46.65 219 ASP B CA 1
ATOM 1385 C C . ASP A 1 210 ? 21.091 23.222 17.185 1.00 48.81 219 ASP B C 1
ATOM 1386 O O . ASP A 1 210 ? 19.917 23.463 16.883 1.00 46.59 219 ASP B O 1
ATOM 1391 N N . SER A 1 211 ? 21.936 24.164 17.624 1.00 49.34 220 SER B N 1
ATOM 1392 C CA . SER A 1 211 ? 21.606 25.580 17.483 1.00 48.64 220 SER B CA 1
ATOM 1393 C C . SER A 1 211 ? 21.089 25.842 16.074 1.00 52.57 220 SER B C 1
ATOM 1394 O O . SER A 1 211 ? 21.590 25.270 15.102 1.00 50.18 220 SER B O 1
ATOM 1397 N N . ALA A 1 212 ? 20.087 26.714 15.956 1.00 51.00 221 ALA B N 1
ATOM 1398 C CA . ALA A 1 212 ? 19.465 26.953 14.657 1.00 55.09 221 ALA B CA 1
ATOM 1399 C C . ALA A 1 212 ? 19.457 28.433 14.292 1.00 54.53 221 ALA B C 1
ATOM 1400 O O . ALA A 1 212 ? 18.689 28.851 13.413 1.00 45.56 221 ALA B O 1
ATOM 1402 N N . THR A 1 213 ? 20.308 29.222 14.937 1.00 56.91 222 THR B N 1
ATOM 1403 C CA . THR A 1 213 ? 20.309 30.666 14.765 1.00 63.99 222 THR B CA 1
ATOM 1404 C C . THR A 1 213 ? 21.105 31.037 13.524 1.00 63.12 222 THR B C 1
ATOM 1405 O O . THR A 1 213 ? 22.234 30.571 13.346 1.00 61.92 222 THR B O 1
ATOM 1409 N N . THR A 1 214 ? 20.513 31.863 12.659 1.00 61.28 223 THR B N 1
ATOM 1410 C CA . THR A 1 214 ? 21.187 32.355 11.453 1.00 57.40 223 THR B CA 1
ATOM 1411 C C . THR A 1 214 ? 21.822 33.699 11.772 1.00 59.48 223 THR B C 1
ATOM 1412 O O . THR A 1 214 ? 21.164 34.743 11.702 1.00 55.23 223 THR B O 1
ATOM 1416 N N . ILE A 1 215 ? 23.108 33.678 12.111 1.00 57.58 224 ILE B N 1
ATOM 1417 C CA . ILE A 1 215 ? 23.812 34.873 12.558 1.00 59.92 224 ILE B CA 1
ATOM 1418 C C . ILE A 1 215 ? 25.155 34.922 11.856 1.00 57.42 224 ILE B C 1
ATOM 1419 O O . ILE A 1 215 ? 25.705 33.890 11.465 1.00 50.32 224 ILE B O 1
ATOM 1424 N N . SER A 1 216 ? 25.693 36.132 11.714 1.00 57.93 225 SER B N 1
ATOM 1425 C CA . SER A 1 216 ? 26.849 36.344 10.860 1.00 54.74 225 SER B CA 1
ATOM 1426 C C . SER A 1 216 ? 27.707 37.462 11.413 1.00 59.59 225 SER B C 1
ATOM 1427 O O . SER A 1 216 ? 27.275 38.248 12.257 1.00 70.73 225 SER B O 1
ATOM 1430 N N . ALA A 1 217 ? 28.930 37.544 10.898 1.00 62.48 226 ALA B N 1
ATOM 1431 C CA . ALA A 1 217 ? 29.678 38.785 10.977 1.00 63.14 226 ALA B CA 1
ATOM 1432 C C . ALA A 1 217 ? 28.854 39.915 10.348 1.00 66.43 226 ALA B C 1
ATOM 1433 O O . ALA A 1 217 ? 27.871 39.681 9.633 1.00 60.14 226 ALA B O 1
ATOM 1435 N N . ASP A 1 218 ? 29.262 41.158 10.622 1.00 72.21 227 ASP B N 1
ATOM 1436 C CA . ASP A 1 218 ? 28.466 42.305 10.184 1.00 84.39 227 ASP B CA 1
ATOM 1437 C C . ASP A 1 218 ? 28.420 42.403 8.667 1.00 87.62 227 ASP B C 1
ATOM 1438 O O . ASP A 1 218 ? 27.346 42.566 8.072 1.00 88.81 227 ASP B O 1
ATOM 1443 N N . ASP A 1 219 ? 29.584 42.317 8.025 1.00 84.96 228 ASP B N 1
ATOM 1444 C CA . ASP A 1 219 ? 29.687 42.489 6.585 1.00 83.70 228 ASP B CA 1
ATOM 1445 C C . ASP A 1 219 ? 29.083 41.327 5.799 1.00 75.57 228 ASP B C 1
ATOM 1446 O O . ASP A 1 219 ? 29.003 41.410 4.572 1.00 80.92 228 ASP B O 1
ATOM 1451 N N . TYR A 1 220 ? 28.656 40.258 6.458 1.00 62.13 229 TYR B N 1
ATOM 1452 C CA . TYR A 1 220 ? 28.118 39.110 5.751 1.00 61.49 229 TYR B CA 1
ATOM 1453 C C . TYR A 1 220 ? 26.651 39.316 5.413 1.00 64.33 229 TYR B C 1
ATOM 1454 O O . TYR A 1 220 ? 25.873 39.784 6.250 1.00 69.73 229 TYR B O 1
ATOM 1463 N N . ARG A 1 221 ? 26.269 38.938 4.189 1.00 58.26 230 ARG B N 1
ATOM 1464 C CA . ARG A 1 221 ? 24.876 38.999 3.747 1.00 62.99 230 ARG B CA 1
ATOM 1465 C C . ARG A 1 221 ? 24.442 37.635 3.223 1.00 62.69 230 ARG B C 1
ATOM 1466 O O . ARG A 1 221 ? 25.055 37.097 2.292 1.00 60.64 230 ARG B O 1
ATOM 1474 N N . PHE A 1 222 ? 23.387 37.076 3.826 1.00 59.23 231 PHE B N 1
ATOM 1475 C CA . PHE A 1 222 ? 22.857 35.793 3.370 1.00 59.37 231 PHE B CA 1
ATOM 1476 C C . PHE A 1 222 ? 22.342 35.885 1.940 1.00 63.80 231 PHE B C 1
ATOM 1477 O O . PHE A 1 222 ? 22.440 34.915 1.176 1.00 61.49 231 PHE B O 1
ATOM 1485 N N . SER A 1 223 ? 21.793 37.043 1.570 1.00 63.85 232 SER B N 1
ATOM 1486 C CA . SER A 1 223 ? 21.241 37.233 0.237 1.00 68.89 232 SER B CA 1
ATOM 1487 C C . SER A 1 223 ? 22.278 36.989 -0.851 1.00 71.74 232 SER B C 1
ATOM 1488 O O . SER A 1 223 ? 21.915 36.602 -1.968 1.00 60.93 232 SER B O 1
ATOM 1491 N N . ASP A 1 224 ? 23.568 37.188 -0.547 1.00 70.73 233 ASP B N 1
ATOM 1492 C CA . ASP A 1 224 ? 24.636 36.956 -1.515 1.00 68.32 233 ASP B CA 1
ATOM 1493 C C . ASP A 1 224 ? 25.144 35.521 -1.521 1.00 65.11 233 ASP B C 1
ATOM 1494 O O . ASP A 1 224 ? 26.137 35.242 -2.193 1.00 66.44 233 ASP B O 1
ATOM 1499 N N . HIS A 1 225 ? 24.537 34.609 -0.769 1.00 65.34 234 HIS B N 1
ATOM 1500 C CA . HIS A 1 225 ? 25.051 33.245 -0.648 1.00 58.21 234 HIS B CA 1
ATOM 1501 C C . HIS A 1 225 ? 23.921 32.244 -0.810 1.00 59.77 234 HIS B C 1
ATOM 1502 O O . HIS A 1 225 ? 23.405 31.700 0.176 1.00 56.32 234 HIS B O 1
ATOM 1509 N N . PRO A 1 226 ? 23.527 31.958 -2.057 1.00 59.60 235 PRO B N 1
ATOM 1510 C CA . PRO A 1 226 ? 22.388 31.053 -2.270 1.00 48.96 235 PRO B CA 1
ATOM 1511 C C . PRO A 1 226 ? 22.670 29.640 -1.818 1.00 47.58 235 PRO B C 1
ATOM 1512 O O . PRO A 1 226 ? 21.741 28.951 -1.375 1.00 48.60 235 PRO B O 1
ATOM 1516 N N . ASP A 1 227 ? 23.923 29.187 -1.901 1.00 44.63 236 ASP B N 1
ATOM 1517 C CA . ASP A 1 227 ? 24.273 27.900 -1.309 1.00 43.84 236 ASP B CA 1
ATOM 1518 C C . ASP A 1 227 ? 23.914 27.864 0.173 1.00 54.98 236 ASP B C 1
ATOM 1519 O O . ASP A 1 227 ? 23.191 26.967 0.626 1.00 49.22 236 ASP B O 1
ATOM 1524 N N . ARG A 1 228 ? 24.395 28.858 0.936 1.00 55.89 237 ARG B N 1
ATOM 1525 C CA . ARG A 1 228 ? 24.104 28.932 2.363 1.00 47.09 237 ARG B CA 1
ATOM 1526 C C . ARG A 1 228 ? 22.607 28.994 2.624 1.00 51.35 237 ARG B C 1
ATOM 1527 O O . ARG A 1 228 ? 22.099 28.318 3.530 1.00 52.93 237 ARG B O 1
ATOM 1535 N N . ILE A 1 229 ? 21.881 29.810 1.853 1.00 45.09 238 ILE B N 1
ATOM 1536 C CA . ILE A 1 229 ? 20.440 29.932 2.067 1.00 43.49 238 ILE B CA 1
ATOM 1537 C C . ILE A 1 229 ? 19.751 28.602 1.805 1.00 45.42 238 ILE B C 1
ATOM 1538 O O . ILE A 1 229 ? 18.805 28.226 2.508 1.00 51.26 238 ILE B O 1
ATOM 1543 N N . ALA A 1 230 ? 20.189 27.880 0.774 1.00 47.25 239 ALA B N 1
ATOM 1544 C CA . ALA A 1 230 ? 19.529 26.617 0.457 1.00 49.66 239 ALA B CA 1
ATOM 1545 C C . ALA A 1 230 ? 19.830 25.577 1.525 1.00 52.20 239 ALA B C 1
ATOM 1546 O O . ALA A 1 230 ? 18.950 24.804 1.914 1.00 53.26 239 ALA B O 1
ATOM 1548 N N . ARG A 1 231 ? 21.076 25.543 1.997 1.00 48.05 240 ARG B N 1
ATOM 1549 C CA . ARG A 1 231 ? 21.430 24.674 3.113 1.00 51.96 240 ARG B CA 1
ATOM 1550 C C . ARG A 1 231 ? 20.639 25.022 4.377 1.00 52.63 240 ARG B C 1
ATOM 1551 O O . ARG A 1 231 ? 20.215 24.124 5.111 1.00 51.61 240 ARG B O 1
ATOM 1559 N N . ILE A 1 232 ? 20.398 26.313 4.636 1.00 45.96 241 ILE B N 1
ATOM 1560 C CA . ILE A 1 232 ? 19.583 26.677 5.795 1.00 45.93 241 ILE B CA 1
ATOM 1561 C C . ILE A 1 232 ? 18.186 26.077 5.675 1.00 46.45 241 ILE B C 1
ATOM 1562 O O . ILE A 1 232 ? 17.683 25.430 6.602 1.00 51.13 241 ILE B O 1
ATOM 1567 N N . ARG A 1 233 ? 17.539 26.279 4.533 1.00 52.84 242 ARG B N 1
ATOM 1568 C CA . ARG A 1 233 ? 16.202 25.731 4.345 1.00 51.00 242 ARG B CA 1
ATOM 1569 C C . ARG A 1 233 ? 16.180 24.223 4.568 1.00 43.30 242 ARG B C 1
ATOM 1570 O O . ARG A 1 233 ? 15.250 23.688 5.188 1.00 43.95 242 ARG B O 1
ATOM 1578 N N . THR A 1 234 ? 17.194 23.522 4.063 1.00 42.46 243 THR B N 1
ATOM 1579 C CA . THR A 1 234 ? 17.283 22.082 4.276 1.00 45.26 243 THR B CA 1
ATOM 1580 C C . THR A 1 234 ? 17.390 21.756 5.755 1.00 47.15 243 THR B C 1
ATOM 1581 O O . THR A 1 234 ? 16.747 20.819 6.237 1.00 48.01 243 THR B O 1
ATOM 1585 N N . GLY A 1 235 ? 18.211 22.516 6.482 1.00 46.84 244 GLY B N 1
ATOM 1586 C CA . GLY A 1 235 ? 18.416 22.240 7.890 1.00 44.17 244 GLY B CA 1
ATOM 1587 C C . GLY A 1 235 ? 17.162 22.492 8.709 1.00 53.14 244 GLY B C 1
ATOM 1588 O O . GLY A 1 235 ? 16.789 21.679 9.561 1.00 48.72 244 GLY B O 1
ATOM 1589 N N . LEU A 1 236 ? 16.497 23.628 8.465 1.00 50.61 245 LEU B N 1
ATOM 1590 C CA . LEU A 1 236 ? 15.248 23.902 9.166 1.00 49.22 245 LEU B CA 1
ATOM 1591 C C . LEU A 1 236 ? 14.245 22.788 8.923 1.00 55.44 245 LEU B C 1
ATOM 1592 O O . LEU A 1 236 ? 13.533 22.351 9.844 1.00 51.20 245 LEU B O 1
ATOM 1597 N N . SER A 1 237 ? 14.188 22.306 7.686 1.00 50.77 246 SER B N 1
ATOM 1598 C CA . SER A 1 237 ? 13.207 21.292 7.346 1.00 53.82 246 SER B CA 1
ATOM 1599 C C . SER A 1 237 ? 13.514 19.982 8.058 1.00 51.44 246 SER B C 1
ATOM 1600 O O . SER A 1 237 ? 12.606 19.334 8.587 1.00 52.64 246 SER B O 1
ATOM 1603 N N . ARG A 1 238 ? 14.787 19.593 8.109 1.00 41.16 247 ARG B N 1
ATOM 1604 C CA . ARG A 1 238 ? 15.147 18.364 8.810 1.00 54.38 247 ARG B CA 1
ATOM 1605 C C . ARG A 1 238 ? 14.966 18.493 10.323 1.00 55.24 247 ARG B C 1
ATOM 1606 O O . ARG A 1 238 ? 14.510 17.548 10.979 1.00 56.19 247 ARG B O 1
ATOM 1614 N N . ILE A 1 239 ? 15.329 19.644 10.896 1.00 47.57 248 ILE B N 1
ATOM 1615 C CA . ILE A 1 239 ? 15.174 19.831 12.329 1.00 50.17 248 ILE B CA 1
ATOM 1616 C C . ILE A 1 239 ? 13.711 19.664 12.715 1.00 57.67 248 ILE B C 1
ATOM 1617 O O . ILE A 1 239 ? 13.381 19.008 13.718 1.00 53.94 248 ILE B O 1
ATOM 1622 N N . ALA A 1 240 ? 12.813 20.232 11.906 1.00 51.73 249 ALA B N 1
ATOM 1623 C CA . ALA A 1 240 ? 11.403 20.256 12.259 1.00 51.86 249 ALA B CA 1
ATOM 1624 C C . ALA A 1 240 ? 10.789 18.868 12.226 1.00 57.52 249 ALA B C 1
ATOM 1625 O O . ALA A 1 240 ? 9.753 18.643 12.872 1.00 54.45 249 ALA B O 1
ATOM 1627 N N . GLN A 1 241 ? 11.422 17.934 11.518 1.00 43.79 250 GLN B N 1
ATOM 1628 C CA . GLN A 1 241 ? 10.878 16.605 11.302 1.00 45.20 250 GLN B CA 1
ATOM 1629 C C . GLN A 1 241 ? 11.610 15.523 12.074 1.00 44.77 250 GLN B C 1
ATOM 1630 O O . GLN A 1 241 ? 11.276 14.343 11.915 1.00 51.98 250 GLN B O 1
ATOM 1636 N N . LEU A 1 242 ? 12.606 15.884 12.875 1.00 46.38 251 LEU B N 1
ATOM 1637 C CA . LEU A 1 242 ? 13.271 14.915 13.743 1.00 48.64 251 LEU B CA 1
ATOM 1638 C C . LEU A 1 242 ? 12.244 14.182 14.602 1.00 47.68 251 LEU B C 1
ATOM 1639 O O . LEU A 1 242 ? 11.292 14.807 15.093 1.00 52.24 251 LEU B O 1
ATOM 1644 N N . PRO A 1 243 ? 12.397 12.875 14.813 1.00 50.13 252 PRO B N 1
ATOM 1645 C CA . PRO A 1 243 ? 11.674 12.227 15.916 1.00 51.33 252 PRO B CA 1
ATOM 1646 C C . PRO A 1 243 ? 12.107 12.883 17.216 1.00 58.47 252 PRO B C 1
ATOM 1647 O O . PRO A 1 243 ? 13.300 12.975 17.514 1.00 62.74 252 PRO B O 1
ATOM 1651 N N . CYS A 1 244 ? 11.128 13.388 17.972 1.00 61.11 253 CYS B N 1
ATOM 1652 C CA . CYS A 1 244 ? 11.437 14.401 18.969 1.00 71.45 253 CYS B CA 1
ATOM 1653 C C . CYS A 1 244 ? 10.395 14.403 20.089 1.00 71.62 253 CYS B C 1
ATOM 1654 O O . CYS A 1 244 ? 9.545 15.278 20.186 1.00 78.06 253 CYS B O 1
ATOM 1657 N N . ASP A 1 245 ? 10.449 13.391 20.957 1.00 70.70 254 ASP B N 1
ATOM 1658 C CA . ASP A 1 245 ? 9.682 13.442 22.201 1.00 59.71 254 ASP B CA 1
ATOM 1659 C C . ASP A 1 245 ? 10.303 14.420 23.189 1.00 61.10 254 ASP B C 1
ATOM 1660 O O . ASP A 1 245 ? 9.588 15.179 23.861 1.00 63.30 254 ASP B O 1
ATOM 1665 N N . ILE A 1 246 ? 11.629 14.417 23.294 1.00 55.29 255 ILE B N 1
ATOM 1666 C CA . ILE A 1 246 ? 12.337 15.244 24.263 1.00 61.20 255 ILE B CA 1
ATOM 1667 C C . ILE A 1 246 ? 13.378 16.061 23.515 1.00 59.61 255 ILE B C 1
ATOM 1668 O O . ILE A 1 246 ? 14.380 15.513 23.039 1.00 61.55 255 ILE B O 1
ATOM 1673 N N . LEU A 1 247 ? 13.158 17.365 23.432 1.00 56.35 256 LEU B N 1
ATOM 1674 C CA . LEU A 1 247 ? 14.105 18.250 22.777 1.00 59.57 256 LEU B CA 1
ATOM 1675 C C . LEU A 1 247 ? 15.254 18.613 23.712 1.00 60.77 256 LEU B C 1
ATOM 1676 O O . LEU A 1 247 ? 15.044 18.926 24.884 1.00 56.00 256 LEU B O 1
ATOM 1681 N N . VAL A 1 248 ? 16.476 18.582 23.185 1.00 60.83 257 VAL B N 1
ATOM 1682 C CA . VAL A 1 248 ? 17.651 19.045 23.913 1.00 62.33 257 VAL B CA 1
ATOM 1683 C C . VAL A 1 248 ? 18.511 19.845 22.944 1.00 54.04 257 VAL B C 1
ATOM 1684 O O . VAL A 1 248 ? 18.668 19.456 21.785 1.00 63.64 257 VAL B O 1
ATOM 1688 N N . THR A 1 249 ? 19.060 20.968 23.414 1.00 51.08 258 THR B N 1
ATOM 1689 C CA . THR A 1 249 ? 19.793 21.903 22.578 1.00 54.14 258 THR B CA 1
ATOM 1690 C C . THR A 1 249 ? 21.183 22.189 23.125 1.00 56.68 258 THR B C 1
ATOM 1691 O O . THR A 1 249 ? 21.369 22.306 24.337 1.00 58.97 258 THR B O 1
ATOM 1695 N N . PRO A 1 250 ? 22.164 22.359 22.244 1.00 58.06 259 PRO B N 1
ATOM 1696 C CA . PRO A 1 250 ? 23.528 22.674 22.701 1.00 63.15 259 PRO B CA 1
ATOM 1697 C C . PRO A 1 250 ? 23.608 23.856 23.651 1.00 63.93 259 PRO B C 1
ATOM 1698 O O . PRO A 1 250 ? 24.505 23.901 24.500 1.00 67.16 259 PRO B O 1
ATOM 1702 N N . HIS A 1 251 ? 22.727 24.833 23.514 1.00 57.64 260 HIS B N 1
ATOM 1703 C CA . HIS A 1 251 ? 22.555 25.847 24.539 1.00 54.66 260 HIS B CA 1
ATOM 1704 C C . HIS A 1 251 ? 21.289 25.489 25.281 1.00 59.41 260 HIS B C 1
ATOM 1705 O O . HIS A 1 251 ? 20.197 25.542 24.684 1.00 54.98 260 HIS B O 1
ATOM 1712 N N . PRO A 1 252 ? 21.373 25.126 26.563 1.00 62.83 261 PRO B N 1
ATOM 1713 C CA . PRO A 1 252 ? 20.182 24.605 27.251 1.00 63.89 261 PRO B CA 1
ATOM 1714 C C . PRO A 1 252 ? 18.974 25.523 27.155 1.00 61.41 261 PRO B C 1
ATOM 1715 O O . PRO A 1 252 ? 17.853 25.034 26.948 1.00 60.89 261 PRO B O 1
ATOM 1719 N N . SER A 1 253 ? 19.171 26.843 27.274 1.00 56.54 262 SER B N 1
ATOM 1720 C CA . SER A 1 253 ? 18.030 27.753 27.294 1.00 56.40 262 SER B CA 1
ATOM 1721 C C . SER A 1 253 ? 17.283 27.740 25.972 1.00 64.75 262 SER B C 1
ATOM 1722 O O . SER A 1 253 ? 16.064 27.945 25.947 1.00 59.89 262 SER B O 1
ATOM 1725 N N . ALA A 1 254 ? 17.980 27.475 24.865 1.00 69.58 263 ALA B N 1
ATOM 1726 C CA . ALA A 1 254 ? 17.289 27.435 23.582 1.00 64.52 263 ALA B CA 1
ATOM 1727 C C . ALA A 1 254 ? 16.109 26.468 23.591 1.00 62.91 263 ALA B C 1
ATOM 1728 O O . ALA A 1 254 ? 15.164 26.663 22.820 1.00 60.11 263 ALA B O 1
ATOM 1730 N N . SER A 1 255 ? 16.116 25.451 24.465 1.00 64.26 264 SER B N 1
ATOM 1731 C CA . SER A 1 255 ? 14.974 24.547 24.610 1.00 62.07 264 SER B CA 1
ATOM 1732 C C . SER A 1 255 ? 14.421 24.506 26.036 1.00 68.89 264 SER B C 1
ATOM 1733 O O . SER A 1 255 ? 13.716 23.559 26.394 1.00 75.10 264 SER B O 1
ATOM 1736 N N . ASN A 1 256 ? 14.706 25.508 26.858 1.00 69.68 265 ASN B N 1
ATOM 1737 C CA . ASN A 1 256 ? 14.114 25.587 28.203 1.00 75.54 265 ASN B CA 1
ATOM 1738 C C . ASN A 1 256 ? 14.503 24.374 29.049 1.00 72.50 265 ASN B C 1
ATOM 1739 O O . ASN A 1 256 ? 13.711 23.852 29.842 1.00 65.98 265 ASN B O 1
ATOM 1744 N N . LEU A 1 257 ? 15.749 23.933 28.885 1.00 70.73 266 LEU B N 1
ATOM 1745 C CA . LEU A 1 257 ? 16.103 22.576 29.266 1.00 62.66 266 LEU B CA 1
ATOM 1746 C C . LEU A 1 257 ? 16.191 22.412 30.778 1.00 66.68 266 LEU B C 1
ATOM 1747 O O . LEU A 1 257 ? 15.789 21.374 31.310 1.00 69.41 266 LEU B O 1
ATOM 1752 N N . PHE A 1 258 ? 16.717 23.415 31.485 1.00 69.76 267 PHE B N 1
ATOM 1753 C CA . PHE A 1 258 ? 16.927 23.268 32.926 1.00 76.47 267 PHE B CA 1
ATOM 1754 C C . PHE A 1 258 ? 15.608 23.225 33.695 1.00 76.73 267 PHE B C 1
ATOM 1755 O O . PHE A 1 258 ? 15.448 22.401 34.599 1.00 81.13 267 PHE B O 1
ATOM 1763 N N . ASP A 1 259 ? 14.644 24.078 33.339 1.00 76.99 268 ASP B N 1
ATOM 1764 C CA . ASP A 1 259 ? 13.324 24.003 33.962 1.00 74.87 268 ASP B CA 1
ATOM 1765 C C . ASP A 1 259 ? 12.665 22.655 33.709 1.00 78.33 268 ASP B C 1
ATOM 1766 O O . ASP A 1 259 ? 12.063 22.070 34.616 1.00 87.26 268 ASP B O 1
ATOM 1771 N N . ARG A 1 260 ? 12.745 22.159 32.470 1.00 77.24 269 ARG B N 1
ATOM 1772 C CA . ARG A 1 260 ? 12.136 20.877 32.126 1.00 72.51 269 ARG B CA 1
ATOM 1773 C C . ARG A 1 260 ? 12.809 19.734 32.879 1.00 74.50 269 ARG B C 1
ATOM 1774 O O . ARG A 1 260 ? 12.139 18.788 33.313 1.00 77.97 269 ARG B O 1
ATOM 1782 N N . LEU A 1 261 ? 14.134 19.811 33.048 1.00 70.21 270 LEU B N 1
ATOM 1783 C CA . LEU A 1 261 ? 14.851 18.823 33.842 1.00 70.96 270 LEU B CA 1
ATOM 1784 C C . LEU A 1 261 ? 14.532 18.965 35.326 1.00 81.90 270 LEU B C 1
ATOM 1785 O O . LEU A 1 261 ? 14.588 17.984 36.074 1.00 88.35 270 LEU B O 1
ATOM 1790 N N . SER A 1 262 ? 14.198 20.174 35.769 1.00 90.42 271 SER B N 1
ATOM 1791 C CA . SER A 1 262 ? 13.931 20.449 37.173 1.00 102.17 271 SER B CA 1
ATOM 1792 C C . SER A 1 262 ? 12.436 20.501 37.473 1.00 108.07 271 SER B C 1
ATOM 1793 O O . SER A 1 262 ? 11.999 21.283 38.319 1.00 101.88 271 SER B O 1
ATOM 1796 N N . GLY A 1 263 ? 11.639 19.697 36.773 1.00 118.91 272 GLY B N 1
ATOM 1797 C CA . GLY A 1 263 ? 10.225 19.593 37.077 1.00 119.55 272 GLY B CA 1
ATOM 1798 C C . GLY A 1 263 ? 9.443 20.882 36.936 1.00 110.80 272 GLY B C 1
ATOM 1799 O O . GLY A 1 263 ? 8.233 20.900 37.176 1.00 114.26 272 GLY B O 1
ATOM 1800 N N . LYS A 1 264 ? 10.110 21.972 36.554 1.00 100.54 273 LYS B N 1
ATOM 1801 C CA . LYS A 1 264 ? 9.385 23.222 36.372 1.00 100.20 273 LYS B CA 1
ATOM 1802 C C . LYS A 1 264 ? 8.580 23.216 35.078 1.00 95.82 273 LYS B C 1
ATOM 1803 O O . LYS A 1 264 ? 7.537 23.871 34.999 1.00 93.23 273 LYS B O 1
ATOM 1809 N N . ALA A 1 265 ? 9.020 22.478 34.068 1.00 94.36 274 ALA B N 1
ATOM 1810 C CA . ALA A 1 265 ? 8.334 22.451 32.786 1.00 85.31 274 ALA B CA 1
ATOM 1811 C C . ALA A 1 265 ? 8.315 21.043 32.226 1.00 78.02 274 ALA B C 1
ATOM 1812 O O . ALA A 1 265 ? 9.104 20.181 32.642 1.00 77.87 274 ALA B O 1
ATOM 1814 N N . PRO A 1 266 ? 7.425 20.766 31.271 1.00 76.06 275 PRO B N 1
ATOM 1815 C CA . PRO A 1 266 ? 7.268 19.401 30.746 1.00 76.39 275 PRO B CA 1
ATOM 1816 C C . PRO A 1 266 ? 8.508 18.954 29.990 1.00 78.17 275 PRO B C 1
ATOM 1817 O O . PRO A 1 266 ? 8.941 19.610 29.041 1.00 73.52 275 PRO B O 1
ATOM 1821 N N . LEU A 1 267 ? 9.076 17.821 30.411 1.00 74.40 276 LEU B N 1
ATOM 1822 C CA . LEU A 1 267 ? 10.235 17.271 29.721 1.00 68.80 276 LEU B CA 1
ATOM 1823 C C . LEU A 1 267 ? 9.854 16.684 28.366 1.00 78.24 276 LEU B C 1
ATOM 1824 O O . LEU A 1 267 ? 10.652 16.742 27.426 1.00 87.79 276 LEU B O 1
ATOM 1829 N N . VAL A 1 268 ? 8.649 16.130 28.245 1.00 69.10 277 VAL B N 1
ATOM 1830 C CA . VAL A 1 268 ? 8.191 15.460 27.036 1.00 60.63 277 VAL B CA 1
ATOM 1831 C C . VAL A 1 268 ? 7.218 16.372 26.301 1.00 70.55 277 VAL B C 1
ATOM 1832 O O . VAL A 1 268 ? 6.190 16.774 26.856 1.00 67.73 277 VAL B O 1
ATOM 1836 N N . ASN A 1 269 ? 7.535 16.681 25.040 1.00 69.04 278 ASN B N 1
ATOM 1837 C CA . ASN A 1 269 ? 6.661 17.521 24.222 1.00 70.27 278 ASN B CA 1
ATOM 1838 C C . ASN A 1 269 ? 7.020 17.254 22.752 1.00 74.96 278 ASN B C 1
ATOM 1839 O O . ASN A 1 269 ? 7.856 17.947 22.174 1.00 71.51 278 ASN B O 1
ATOM 1844 N N . ALA A 1 270 ? 6.356 16.250 22.169 1.00 71.62 279 ALA B N 1
ATOM 1845 C CA . ALA A 1 270 ? 6.648 15.764 20.824 1.00 60.42 279 ALA B CA 1
ATOM 1846 C C . ALA A 1 270 ? 6.528 16.832 19.747 1.00 67.13 279 ALA B C 1
ATOM 1847 O O . ALA A 1 270 ? 6.889 16.565 18.590 1.00 63.93 279 ALA B O 1
ATOM 1849 N N . GLN A 1 271 ? 6.030 18.017 20.086 1.00 70.01 280 GLN B N 1
ATOM 1850 C CA . GLN A 1 271 ? 5.929 19.115 19.141 1.00 69.62 280 GLN B CA 1
ATOM 1851 C C . GLN A 1 271 ? 7.067 20.128 19.280 1.00 67.87 280 GLN B C 1
ATOM 1852 O O . GLN A 1 271 ? 7.034 21.175 18.624 1.00 70.62 280 GLN B O 1
ATOM 1858 N N . ALA A 1 272 ? 8.093 19.822 20.076 1.00 63.89 281 ALA B N 1
ATOM 1859 C CA . ALA A 1 272 ? 9.100 20.827 20.412 1.00 63.51 281 ALA B CA 1
ATOM 1860 C C . ALA A 1 272 ? 9.988 21.156 19.219 1.00 64.27 281 ALA B C 1
ATOM 1861 O O . ALA A 1 272 ? 10.265 22.332 18.948 1.00 62.95 281 ALA B O 1
ATOM 1863 N N . CYS A 1 273 ? 10.483 20.127 18.522 1.00 54.26 282 CYS B N 1
ATOM 1864 C CA . CYS A 1 273 ? 11.373 20.371 17.389 1.00 54.88 282 CYS B CA 1
ATOM 1865 C C . CYS A 1 273 ? 10.678 21.173 16.302 1.00 57.45 282 CYS B C 1
ATOM 1866 O O . CYS A 1 273 ? 11.266 22.107 15.740 1.00 61.69 282 CYS B O 1
ATOM 1869 N N . ALA A 1 274 ? 9.420 20.850 16.006 1.00 49.46 283 ALA B N 1
ATOM 1870 C CA . ALA A 1 274 ? 8.714 21.626 14.996 1.00 52.48 283 ALA B CA 1
ATOM 1871 C C . ALA A 1 274 ? 8.690 23.094 15.390 1.00 56.40 283 ALA B C 1
ATOM 1872 O O . ALA A 1 274 ? 9.150 23.961 14.639 1.00 66.59 283 ALA B O 1
ATOM 1874 N N . ALA A 1 275 ? 8.182 23.383 16.588 1.00 50.05 284 ALA B N 1
ATOM 1875 C CA . ALA A 1 275 ? 8.097 24.763 17.052 1.00 54.20 284 ALA B CA 1
ATOM 1876 C C . ALA A 1 275 ? 9.463 25.432 17.035 1.00 57.61 284 ALA B C 1
ATOM 1877 O O . ALA A 1 275 ? 9.612 26.570 16.568 1.00 56.69 284 ALA B O 1
ATOM 1879 N N . TYR A 1 276 ? 10.477 24.725 17.523 1.00 52.64 285 TYR B N 1
ATOM 1880 C CA . TYR A 1 276 ? 11.830 25.266 17.559 1.00 53.63 285 TYR B CA 1
ATOM 1881 C C . TYR A 1 276 ? 12.296 25.669 16.157 1.00 61.92 285 TYR B C 1
ATOM 1882 O O . TYR A 1 276 ? 12.749 26.802 15.941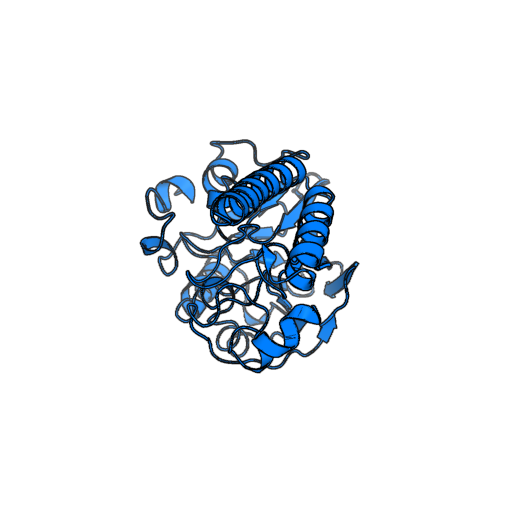 1.00 53.88 285 TYR B O 1
ATOM 1891 N N . SER A 1 277 ? 12.142 24.761 15.180 1.00 54.51 286 SER B N 1
ATOM 1892 C CA . SER A 1 277 ? 12.499 25.057 13.790 1.00 53.00 286 SER B CA 1
ATOM 1893 C C . SER A 1 277 ? 11.635 26.183 13.213 1.00 59.76 286 SER B C 1
ATOM 1894 O O . SER A 1 277 ? 12.140 27.106 12.556 1.00 49.63 286 SER B O 1
ATOM 1897 N N . GLN A 1 278 ? 10.321 26.122 13.431 1.00 54.51 287 GLN B N 1
ATOM 1898 C CA . GLN A 1 278 ? 9.478 27.210 12.956 1.00 51.83 287 GLN B CA 1
ATOM 1899 C C . GLN A 1 278 ? 10.001 28.544 13.470 1.00 59.89 287 GLN B C 1
ATOM 1900 O O . GLN A 1 278 ? 10.105 29.526 12.714 1.00 60.04 287 GLN B O 1
ATOM 1906 N N . ALA A 1 279 ? 10.390 28.582 14.746 1.00 47.74 288 ALA B N 1
ATOM 1907 C CA . ALA A 1 279 ? 10.875 29.830 15.328 1.00 52.95 288 ALA B CA 1
ATOM 1908 C C . ALA A 1 279 ? 12.180 30.266 14.676 1.00 53.60 288 ALA B C 1
ATOM 1909 O O . ALA A 1 279 ? 12.321 31.425 14.262 1.00 54.87 288 ALA B O 1
ATOM 1911 N N . ALA A 1 280 ? 13.146 29.347 14.564 1.00 45.82 289 ALA B N 1
ATOM 1912 C CA . ALA A 1 280 ? 14.400 29.685 13.894 1.00 58.38 289 ALA B CA 1
ATOM 1913 C C . ALA A 1 280 ? 14.144 30.165 12.472 1.00 53.65 289 ALA B C 1
ATOM 1914 O O . ALA A 1 280 ? 14.781 31.117 12.005 1.00 50.37 289 ALA B O 1
ATOM 1916 N N . GLY A 1 281 ? 13.209 29.523 11.773 1.00 55.76 290 GLY B N 1
ATOM 1917 C CA . GLY A 1 281 ? 12.890 29.960 10.426 1.00 60.74 290 GLY B CA 1
ATOM 1918 C C . GLY A 1 281 ? 12.280 31.345 10.421 1.00 62.61 290 GLY B C 1
ATOM 1919 O O . GLY A 1 281 ? 12.557 32.161 9.534 1.00 62.02 290 GLY B O 1
ATOM 1920 N N . SER A 1 282 ? 11.450 31.634 11.421 1.00 57.94 291 SER B N 1
ATOM 1921 C CA . SER A 1 282 ? 10.887 32.973 11.528 1.00 55.93 291 SER B CA 1
ATOM 1922 C C . SER A 1 282 ? 11.995 34.002 11.700 1.00 59.11 291 SER B C 1
ATOM 1923 O O . SER A 1 282 ? 12.021 35.034 11.009 1.00 57.38 291 SER B O 1
ATOM 1926 N N . TYR A 1 283 ? 12.951 33.711 12.590 1.00 49.40 292 TYR B N 1
ATOM 1927 C CA . TYR A 1 283 ? 14.091 34.605 12.770 1.00 63.26 292 TYR B CA 1
ATOM 1928 C C . TYR A 1 283 ? 14.829 34.819 11.454 1.00 60.71 292 TYR B C 1
ATOM 1929 O O . TYR A 1 283 ? 15.158 35.954 11.098 1.00 58.97 292 TYR B O 1
ATOM 1938 N N . PHE A 1 284 ? 15.079 33.734 10.714 1.00 49.61 293 PHE B N 1
ATOM 1939 C CA . PHE A 1 284 ? 15.795 33.829 9.448 1.00 61.04 293 PHE B CA 1
ATOM 1940 C C . PHE A 1 284 ? 15.070 34.738 8.465 1.00 64.91 293 PHE B C 1
ATOM 1941 O O . PHE A 1 284 ? 15.704 35.544 7.774 1.00 67.23 293 PHE B O 1
ATOM 1949 N N . ALA A 1 285 ? 13.742 34.629 8.383 1.00 58.51 294 ALA B N 1
ATOM 1950 C CA . ALA A 1 285 ? 13.028 35.446 7.408 1.00 61.78 294 ALA B CA 1
ATOM 1951 C C . ALA A 1 285 ? 13.142 36.921 7.752 1.00 68.04 294 ALA B C 1
ATOM 1952 O O . ALA A 1 285 ? 13.319 37.763 6.862 1.00 78.79 294 ALA B O 1
ATOM 1954 N N . LYS A 1 286 ? 13.038 37.253 9.040 1.00 70.43 295 LYS B N 1
ATOM 1955 C CA . LYS A 1 286 ? 13.258 38.632 9.448 1.00 72.27 295 LYS B CA 1
ATOM 1956 C C . LYS A 1 286 ? 14.628 39.113 8.990 1.00 72.48 295 LYS B C 1
ATOM 1957 O O . LYS A 1 286 ? 14.789 40.273 8.593 1.00 67.35 295 LYS B O 1
ATOM 1963 N N . ARG A 1 287 ? 15.625 38.225 9.018 1.00 65.55 296 ARG B N 1
ATOM 1964 C CA . ARG A 1 287 ? 16.972 38.631 8.640 1.00 63.83 296 ARG B CA 1
ATOM 1965 C C . ARG A 1 287 ? 17.069 38.872 7.136 1.00 69.50 296 ARG B C 1
ATOM 1966 O O . ARG A 1 287 ? 17.694 39.844 6.700 1.00 72.05 296 ARG B O 1
ATOM 1974 N N . LEU A 1 288 ? 16.447 38.007 6.329 1.00 67.22 297 LEU B N 1
ATOM 1975 C CA . LEU A 1 288 ? 16.405 38.243 4.887 1.00 68.22 297 LEU B CA 1
ATOM 1976 C C . LEU A 1 288 ? 15.654 39.534 4.564 1.00 71.27 297 LEU B C 1
ATOM 1977 O O . LEU A 1 288 ? 16.081 40.311 3.699 1.00 74.99 297 LEU B O 1
ATOM 1982 N N . ALA A 1 289 ? 14.547 39.793 5.267 1.00 63.87 298 ALA B N 1
ATOM 1983 C CA . ALA A 1 289 ? 13.810 41.035 5.055 1.00 65.92 298 ALA B CA 1
ATOM 1984 C C . ALA A 1 289 ? 14.655 42.260 5.400 1.00 69.36 298 ALA B C 1
ATOM 1985 O O . ALA A 1 289 ? 14.578 43.292 4.718 1.00 73.14 298 ALA B O 1
ATOM 1987 N N . GLU A 1 290 ? 15.446 42.181 6.470 1.00 72.07 299 GLU B N 1
ATOM 1988 C CA . GLU A 1 290 ? 16.313 43.303 6.798 1.00 74.14 299 GLU B CA 1
ATOM 1989 C C . GLU A 1 290 ? 17.292 43.559 5.664 1.00 74.71 299 GLU B C 1
ATOM 1990 O O . GLU A 1 290 ? 17.507 44.710 5.264 1.00 78.08 299 GLU B O 1
ATOM 1996 N N . GLU A 1 291 ? 17.874 42.489 5.115 1.00 68.06 300 GLU B N 1
ATOM 1997 C CA . GLU A 1 291 ? 18.813 42.631 4.007 1.00 73.19 300 GLU B CA 1
ATOM 1998 C C . GLU A 1 291 ? 18.138 43.193 2.762 1.00 81.20 300 G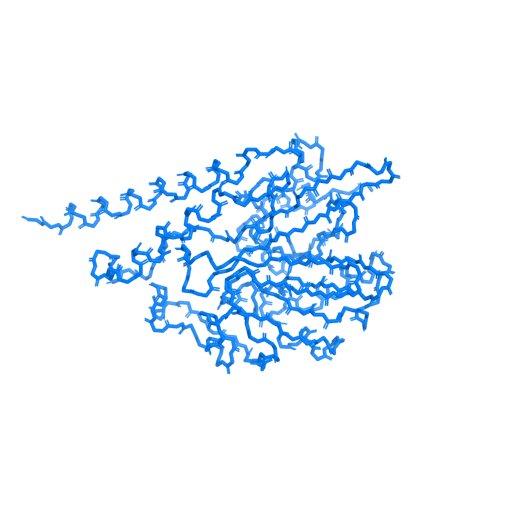LU B C 1
ATOM 1999 O O . GLU A 1 291 ? 18.769 43.932 1.997 1.00 76.95 300 GLU B O 1
ATOM 2005 N N . ALA A 1 292 ? 16.867 42.857 2.539 1.00 83.89 301 ALA B N 1
ATOM 2006 C CA . ALA A 1 292 ? 16.161 43.383 1.379 1.00 76.80 301 ALA B CA 1
ATOM 2007 C C . ALA A 1 292 ? 15.990 44.892 1.487 1.00 86.34 301 ALA B C 1
ATOM 2008 O O . ALA A 1 292 ? 16.343 45.635 0.566 1.00 98.98 301 ALA B O 1
ATOM 2010 N N . GLY A 1 293 ? 15.453 45.363 2.609 1.00 90.64 302 GLY B N 1
ATOM 2011 C CA . GLY A 1 293 ? 15.272 46.779 2.863 1.00 87.10 302 GLY B CA 1
ATOM 2012 C C . GLY A 1 293 ? 16.547 47.580 3.002 1.00 91.60 302 GLY B C 1
ATOM 2013 O O . GLY A 1 293 ? 16.470 48.789 3.242 1.00 98.43 302 GLY B O 1
ATOM 2014 N N . GLU A 1 294 ? 17.711 46.942 2.894 1.00 98.98 303 GLU B N 1
ATOM 2015 C CA . GLU A 1 294 ? 18.977 47.633 2.683 1.00 115.04 303 GLU B CA 1
ATOM 2016 C C . GLU A 1 294 ? 19.295 47.802 1.201 1.00 126.72 303 GLU B C 1
ATOM 2017 O O . GLU A 1 294 ? 20.401 48.235 0.856 1.00 129.43 303 GLU B O 1
ATOM 2023 N N . ALA A 1 295 ? 18.351 47.451 0.323 1.00 131.64 304 ALA B N 1
ATOM 2024 C CA . ALA A 1 295 ? 18.461 47.689 -1.115 1.00 133.46 304 ALA B CA 1
ATOM 2025 C C . ALA A 1 295 ? 17.691 48.969 -1.443 1.00 136.67 304 ALA B C 1
ATOM 2026 O O . ALA A 1 295 ? 16.568 48.947 -1.950 1.00 136.53 304 ALA B O 1
ATOM 2028 N N . ALA A 1 296 ? 18.318 50.104 -1.135 1.00 135.22 305 ALA B N 1
ATOM 2029 C CA . ALA A 1 296 ? 17.709 51.418 -1.331 1.00 131.76 305 ALA B CA 1
ATOM 2030 C C . ALA A 1 296 ? 17.278 51.638 -2.778 1.00 128.72 305 ALA B C 1
ATOM 2031 O O . ALA A 1 296 ? 16.856 52.736 -3.148 1.00 129.82 305 ALA B O 1
#

Nearest PDB structures (foldseek):
  6auf-assembly1_B  TM=1.004E+00  e=1.047E-58  Novosphingobium pentaromativorans US6-1
  4p62-assembly1_A-2  TM=9.500E-01  e=3.659E-33  Pseudomonas aeruginosa
  4ax1-assembly1_B  TM=9.501E-01  e=6.904E-33  Pseudomonas aeruginosa
  1l9y-assembly2_B  TM=9.125E-01  e=2.484E-21  Fluoribacter gormanii
  1k07-assembly1_A  TM=9.078E-01  e=3.315E-21  Fluoribacter gormanii